Protein AF-A0A317KVG1-F1 (afdb_monomer)

Radius of gyration: 19.1 Å; Cα contacts (8 Å, |Δi|>4): 230; chains: 1; bounding box: 41×32×70 Å

Foldseek 3Di:
DPDVVVVVPCLQCPPVHCPLLVVLLPQLVVLLVVLCVLCVVFDCDPPRLLVCCLVVVVSSVSSLVSNLVSLVSVLSNLVSLLSLLCVQPVVLSVQLSVLSVLLSVLVNVVSVLVVVLSVCCVVPRSVVSRVVVVVVVVDDDPSVVSLVSLQVSQLSSLVSCPVSVVDPPVVSVVSNPSSD

Sequence (180 aa):
MFNERIILQNDIDSFPGRWLGGLSLIIAPILLVISALLRIQYNFFFPDQLATYDTHPTLMLTSYSLFLIGMILLFPAILILVQLISKKKPRLGLWGGLLVIVGLFARAFHSGVDHFAFQIVEIENVEVATNFVGEFYGMFHVVNILNFSILFGWIVLAIGAYLSKVFGWFRSLALGMMFV

Solvent-accessible surface area (backbone atoms only — not comparable to full-atom values): 9117 Å² total; per-residue (Å²): 134,81,64,67,73,65,68,73,74,45,73,57,66,42,89,66,22,59,62,56,14,51,50,18,61,52,49,15,60,50,31,38,51,51,18,49,61,69,42,66,92,51,62,77,49,87,65,49,37,49,59,48,28,75,77,38,45,69,59,45,53,51,22,53,48,33,33,44,53,14,51,59,33,36,51,40,19,44,50,48,50,23,54,62,14,31,77,72,33,46,69,34,12,52,54,10,39,52,25,34,54,51,13,42,53,37,52,48,49,52,49,50,52,52,54,53,42,52,50,37,31,74,76,71,31,49,68,62,27,44,54,54,50,53,55,54,70,73,45,93,52,79,56,64,73,36,51,57,25,37,48,53,7,27,41,40,32,16,53,22,25,37,76,42,60,77,30,54,70,70,62,17,51,57,45,36,51,72,48,116

Secondary structure (DSSP, 8-state):
---HHHHTT-GGGSTT-HHHHHHHHHHHHHHHHHHHHHTTTS--STTHHHHHHHH-HHHHHHHHHHHHHHHHHHHHHHHHHHHHHHTT-HHHHHHHHHHHHHHHHHHHHHHHHHHHHHHHHHHS-HHHHHHHHHHHHHS--HHHHHHHHHHHHHHHHHHHHHHTTSS-HHHHHHHHTTT-

pLDDT: mean 90.07, std 12.35, range [43.44, 97.94]

Mean predicted aligned error: 5.61 Å

Organism: NCBI:txid178340

Structure (mmCIF, N/CA/C/O backbone):
data_AF-A0A317KVG1-F1
#
_entry.id   AF-A0A317KVG1-F1
#
loop_
_atom_site.group_PDB
_atom_site.id
_atom_site.type_symbol
_atom_site.label_atom_id
_atom_site.label_alt_id
_atom_site.label_comp_id
_atom_site.label_asym_id
_atom_site.label_entity_id
_atom_site.label_seq_id
_atom_site.pdbx_PDB_ins_code
_atom_site.Cartn_x
_atom_site.Cartn_y
_atom_site.Cartn_z
_atom_site.occupancy
_atom_site.B_iso_or_equiv
_atom_site.auth_seq_id
_atom_site.auth_comp_id
_atom_site.auth_asym_id
_atom_site.auth_atom_id
_atom_site.pdbx_PDB_model_num
ATOM 1 N N . MET A 1 1 ? -3.264 -2.490 45.812 1.00 43.44 1 MET A N 1
ATOM 2 C CA . MET A 1 1 ? -4.327 -1.981 44.922 1.00 43.44 1 MET A CA 1
ATOM 3 C C . MET A 1 1 ? -3.644 -1.183 43.817 1.00 43.44 1 MET A C 1
ATOM 5 O O . MET A 1 1 ? -3.431 0.013 43.960 1.00 43.44 1 MET A O 1
ATOM 9 N N . PHE A 1 2 ? -3.144 -1.889 42.796 1.00 44.81 2 PHE A N 1
ATOM 10 C CA . PHE A 1 2 ? -2.498 -1.264 41.641 1.00 44.81 2 PHE A CA 1
ATOM 11 C C . PHE A 1 2 ? -3.558 -0.483 40.865 1.00 44.81 2 PHE A C 1
ATOM 13 O O . PHE A 1 2 ? -4.673 -0.956 40.672 1.00 44.81 2 PHE A O 1
ATOM 20 N N . ASN A 1 3 ? -3.225 0.752 40.517 1.00 45.44 3 ASN A N 1
ATOM 21 C CA . ASN A 1 3 ? -4.152 1.746 40.005 1.00 45.44 3 ASN A CA 1
ATOM 22 C C . ASN A 1 3 ? -4.637 1.357 38.594 1.00 45.44 3 ASN A C 1
ATOM 24 O O . ASN A 1 3 ? -3.987 1.686 37.604 1.00 45.44 3 ASN A O 1
ATOM 28 N N . GLU A 1 4 ? -5.777 0.666 38.492 1.00 49.62 4 GLU A N 1
ATOM 29 C CA . GLU A 1 4 ? -6.397 0.237 37.221 1.00 49.62 4 GLU A CA 1
ATOM 30 C C . GLU A 1 4 ? -6.624 1.400 36.236 1.00 49.62 4 GLU A C 1
ATOM 32 O O . GLU A 1 4 ? -6.660 1.199 35.023 1.00 49.62 4 GLU A O 1
ATOM 37 N N . ARG A 1 5 ? -6.684 2.648 36.727 1.00 44.84 5 ARG A N 1
ATOM 38 C CA . ARG A 1 5 ? -6.794 3.848 35.882 1.00 44.84 5 ARG A CA 1
ATOM 39 C C . ARG A 1 5 ? -5.547 4.147 35.043 1.00 44.84 5 ARG A C 1
ATOM 41 O O . ARG A 1 5 ? -5.687 4.772 34.000 1.00 44.84 5 ARG A O 1
ATOM 48 N N . ILE A 1 6 ? -4.355 3.698 35.447 1.00 47.44 6 ILE A N 1
ATOM 49 C CA . ILE A 1 6 ? -3.119 3.904 34.663 1.00 47.44 6 ILE A CA 1
ATOM 50 C C . ILE A 1 6 ? -3.076 2.953 33.455 1.00 47.44 6 ILE A C 1
ATOM 52 O O . ILE A 1 6 ? -2.546 3.307 32.406 1.00 47.44 6 ILE A O 1
ATOM 56 N N . ILE A 1 7 ? -3.693 1.773 33.571 1.00 49.12 7 ILE A N 1
ATOM 57 C CA . ILE A 1 7 ? -3.709 0.754 32.511 1.00 49.12 7 ILE A CA 1
ATOM 58 C C . ILE A 1 7 ? -4.647 1.167 31.363 1.00 49.12 7 ILE A C 1
ATOM 60 O O . ILE A 1 7 ? -4.361 0.892 30.204 1.00 49.12 7 ILE A O 1
ATOM 64 N N . LEU A 1 8 ? -5.724 1.904 31.654 1.00 48.16 8 LEU A N 1
ATOM 65 C CA . LEU A 1 8 ? -6.738 2.282 30.658 1.00 48.16 8 LEU A CA 1
ATOM 66 C C . LEU A 1 8 ? -6.373 3.509 29.799 1.00 48.16 8 LEU A C 1
ATOM 68 O O . LEU A 1 8 ? -7.038 3.767 28.795 1.00 48.16 8 LEU A O 1
ATOM 72 N N . GLN A 1 9 ? -5.338 4.274 30.163 1.00 45.62 9 GLN A N 1
ATOM 73 C CA . GLN A 1 9 ? -4.994 5.530 29.480 1.00 45.62 9 GLN A CA 1
ATOM 74 C C . GLN A 1 9 ? -3.977 5.354 28.325 1.00 45.62 9 GLN A C 1
ATOM 76 O O . GLN A 1 9 ? -3.851 6.255 27.499 1.00 45.62 9 GLN A O 1
ATOM 81 N N . ASN A 1 10 ? -3.295 4.202 28.216 1.00 50.44 10 ASN A N 1
ATOM 82 C CA . ASN A 1 10 ? -2.065 4.053 27.411 1.00 50.44 10 ASN A CA 1
ATOM 83 C C . ASN A 1 10 ? -2.148 3.111 26.192 1.00 50.44 10 ASN A C 1
ATOM 85 O O . ASN A 1 10 ? -1.122 2.817 25.581 1.00 50.44 10 ASN A O 1
ATOM 89 N N . ASP A 1 11 ? -3.329 2.647 25.776 1.00 58.59 11 ASP A N 1
ATOM 90 C CA . ASP A 1 11 ? -3.419 1.640 24.699 1.00 58.59 11 ASP A CA 1
ATOM 91 C C . ASP A 1 11 ? -2.798 2.082 23.357 1.00 58.59 11 ASP A C 1
ATOM 93 O O . ASP A 1 11 ? -2.267 1.247 22.631 1.00 58.59 11 ASP A O 1
ATOM 97 N N . ILE A 1 12 ? -2.834 3.379 23.017 1.00 59.84 12 ILE A N 1
ATOM 98 C CA . ILE A 1 12 ? -2.303 3.911 21.738 1.00 59.84 12 ILE A CA 1
ATOM 99 C C . ILE A 1 12 ? -0.794 4.231 21.833 1.00 59.84 12 ILE A C 1
ATOM 101 O O . ILE A 1 12 ? -0.143 4.487 20.822 1.00 59.84 12 ILE A O 1
ATOM 105 N N . ASP A 1 13 ? -0.206 4.200 23.032 1.00 68.81 13 ASP A N 1
ATOM 106 C CA . ASP A 1 13 ? 1.249 4.335 23.207 1.00 68.81 13 ASP A CA 1
ATOM 107 C C . ASP A 1 13 ? 1.988 3.006 23.026 1.00 68.81 13 ASP A C 1
ATOM 109 O O . ASP A 1 13 ? 3.209 2.989 22.878 1.00 68.81 13 ASP A O 1
ATOM 113 N N . SER A 1 14 ? 1.250 1.894 22.980 1.00 77.69 14 SER A N 1
ATOM 114 C CA . SER A 1 14 ? 1.788 0.591 22.599 1.00 77.69 14 SER A CA 1
ATOM 115 C C . SER A 1 14 ? 2.175 0.561 21.114 1.00 77.69 14 SER A C 1
ATOM 117 O O .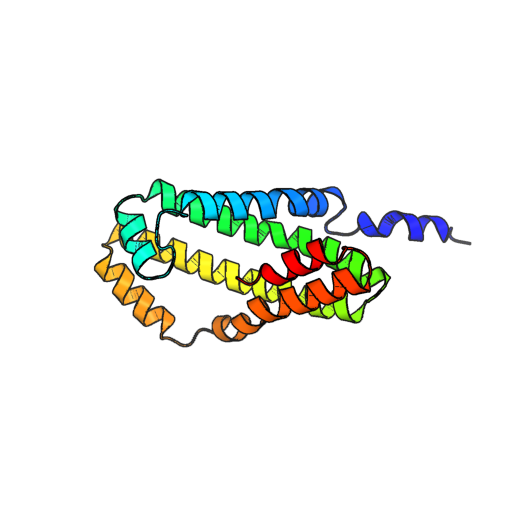 SER A 1 14 ? 1.586 1.268 20.293 1.00 77.69 14 SER A O 1
ATOM 119 N N . PHE A 1 15 ? 3.183 -0.250 20.765 1.00 81.50 15 PHE A N 1
ATOM 120 C CA . PHE A 1 15 ? 3.682 -0.402 19.391 1.00 81.50 15 PHE A CA 1
ATOM 121 C C . PHE A 1 15 ? 2.527 -0.501 18.368 1.00 81.50 15 PHE A C 1
ATOM 123 O O . PHE A 1 15 ? 1.634 -1.324 18.568 1.00 81.50 15 PHE A O 1
ATOM 130 N N . PRO A 1 16 ? 2.524 0.287 17.272 1.00 86.69 16 PRO A N 1
ATOM 131 C CA . PRO A 1 16 ? 3.608 1.150 16.783 1.00 86.69 16 PRO A CA 1
ATOM 132 C C . PRO A 1 16 ? 3.675 2.543 17.439 1.00 86.69 16 PRO A C 1
ATOM 134 O O . PRO A 1 16 ? 4.603 3.294 17.162 1.00 86.69 16 PRO A O 1
ATOM 137 N N . GLY A 1 17 ? 2.731 2.891 18.315 1.00 86.62 17 GLY A N 1
ATOM 138 C CA . GLY A 1 17 ? 2.665 4.178 19.003 1.00 86.62 17 GLY A CA 1
ATOM 139 C C . GLY A 1 17 ? 1.968 5.271 18.187 1.00 86.62 17 GLY A C 1
ATOM 140 O O . GLY A 1 17 ? 2.067 5.321 16.957 1.00 86.62 17 GLY A O 1
ATOM 141 N N . ARG A 1 18 ? 1.285 6.191 18.886 1.00 86.44 18 ARG A N 1
ATOM 142 C CA . ARG A 1 18 ? 0.452 7.267 18.306 1.00 86.44 18 ARG A CA 1
ATOM 143 C C . ARG A 1 18 ? 1.128 8.080 17.195 1.00 86.44 18 ARG A C 1
ATOM 145 O O . ARG A 1 18 ? 0.462 8.476 16.245 1.00 86.44 18 ARG A O 1
ATOM 152 N N . TRP A 1 19 ? 2.434 8.324 17.310 1.00 89.00 19 TRP A N 1
ATOM 153 C CA . TRP A 1 19 ? 3.189 9.137 16.358 1.00 89.00 19 TRP A CA 1
ATOM 154 C C . TRP A 1 19 ? 3.505 8.373 15.083 1.00 89.00 19 TRP A C 1
ATOM 156 O O . TRP A 1 19 ?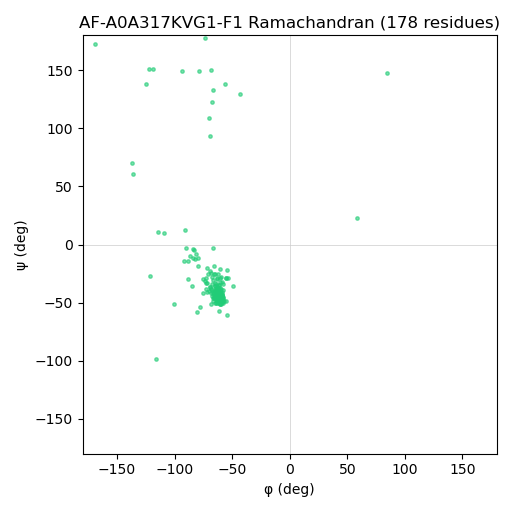 3.149 8.835 14.005 1.00 89.00 19 TRP A O 1
ATOM 166 N N . LEU A 1 20 ? 4.125 7.196 15.194 1.00 90.75 20 LEU A N 1
ATOM 167 C CA . LEU A 1 20 ? 4.534 6.424 14.025 1.00 90.75 20 LEU A CA 1
ATOM 168 C C . LEU A 1 20 ? 3.316 5.998 13.205 1.00 90.75 20 LEU A C 1
ATOM 170 O O . LEU A 1 20 ? 3.271 6.254 12.004 1.00 90.75 20 LEU A O 1
ATOM 174 N N . GLY A 1 21 ? 2.299 5.407 13.838 1.00 90.06 21 GLY A N 1
ATOM 175 C CA . GLY A 1 21 ? 1.102 5.000 13.104 1.00 90.06 21 GLY A CA 1
ATOM 176 C C . GLY A 1 21 ? 0.226 6.184 12.682 1.00 90.06 21 GLY A C 1
ATOM 177 O O . GLY A 1 21 ? -0.343 6.149 11.595 1.00 90.06 21 GLY A O 1
ATOM 178 N N . GLY A 1 22 ? 0.163 7.262 13.476 1.00 88.31 22 GLY A N 1
ATOM 179 C CA . GLY A 1 22 ? -0.592 8.472 13.133 1.00 88.31 22 GLY A CA 1
ATOM 180 C C . GLY A 1 22 ? -0.010 9.221 11.934 1.00 88.31 22 GLY A C 1
ATOM 181 O O . GLY A 1 22 ? -0.743 9.559 11.008 1.00 88.31 22 GLY A O 1
ATOM 182 N N . LEU A 1 23 ? 1.311 9.421 11.904 1.00 94.25 23 LEU A N 1
ATOM 183 C CA . LEU A 1 23 ? 2.003 9.992 10.746 1.00 94.25 23 LEU A CA 1
ATOM 184 C C . LEU A 1 23 ? 1.855 9.089 9.525 1.00 94.25 23 LEU A C 1
ATOM 186 O O . LEU A 1 23 ? 1.573 9.571 8.432 1.00 94.25 23 LEU A O 1
ATOM 190 N N . SER A 1 24 ? 1.971 7.777 9.712 1.00 95.00 24 SER A N 1
ATOM 191 C CA . SER A 1 24 ? 1.840 6.818 8.618 1.00 95.00 24 SER A CA 1
ATOM 192 C C . SER A 1 24 ? 0.436 6.790 8.006 1.00 95.00 24 SER A C 1
ATOM 194 O O . SER A 1 24 ? 0.314 6.687 6.790 1.00 95.00 24 SER A O 1
ATOM 196 N N . LEU A 1 25 ? -0.621 6.973 8.810 1.00 91.56 25 LEU A N 1
ATOM 197 C CA . LEU A 1 25 ? -2.006 7.119 8.330 1.00 91.56 25 LEU A CA 1
ATOM 198 C C . LEU A 1 25 ? -2.203 8.326 7.398 1.00 91.56 25 LEU A C 1
ATOM 200 O O . LEU A 1 25 ? -3.172 8.348 6.643 1.00 91.56 25 LEU A O 1
ATOM 204 N N . ILE A 1 26 ? -1.315 9.321 7.455 1.00 94.00 26 ILE A N 1
ATOM 205 C CA . ILE A 1 26 ? -1.372 10.531 6.628 1.00 94.00 26 ILE A CA 1
ATOM 206 C C . ILE A 1 26 ? -0.395 10.424 5.456 1.00 94.00 26 ILE A C 1
ATOM 208 O O . ILE A 1 26 ? -0.779 10.619 4.306 1.00 94.00 26 ILE A O 1
ATOM 212 N N . ILE A 1 27 ? 0.866 10.099 5.741 1.00 97.06 27 ILE A N 1
ATOM 213 C CA . ILE A 1 27 ? 1.940 10.088 4.748 1.00 97.06 27 ILE A CA 1
ATOM 214 C C . ILE A 1 27 ? 1.715 8.966 3.734 1.00 97.06 27 ILE A C 1
ATOM 216 O O . ILE A 1 27 ? 1.832 9.216 2.538 1.00 97.06 27 ILE A O 1
ATOM 220 N N . ALA A 1 28 ? 1.342 7.758 4.172 1.00 95.69 28 ALA A N 1
ATOM 221 C CA . ALA A 1 28 ? 1.218 6.625 3.260 1.00 95.69 28 ALA A CA 1
ATOM 222 C C . ALA A 1 28 ? 0.179 6.870 2.146 1.00 95.69 28 ALA A C 1
ATOM 224 O O . ALA A 1 28 ? 0.554 6.760 0.979 1.00 95.69 28 ALA A O 1
ATOM 225 N N . PRO A 1 29 ? -1.073 7.292 2.432 1.00 94.31 29 PRO A N 1
ATOM 226 C CA . PRO A 1 29 ? -2.029 7.617 1.373 1.00 94.31 29 PRO A CA 1
ATOM 227 C C . PRO A 1 29 ? -1.564 8.749 0.451 1.00 94.31 29 PRO A C 1
ATOM 229 O O . PRO A 1 29 ? -1.796 8.678 -0.752 1.00 94.31 29 PRO A O 1
ATOM 232 N N . ILE A 1 30 ? -0.884 9.773 0.983 1.00 96.69 30 ILE A N 1
ATOM 233 C CA . ILE A 1 30 ? -0.354 10.880 0.173 1.00 96.69 30 ILE A CA 1
ATOM 234 C C . ILE A 1 30 ? 0.690 10.364 -0.819 1.00 96.69 30 ILE A C 1
ATOM 236 O O . ILE A 1 30 ? 0.604 10.678 -2.003 1.00 96.69 30 ILE A O 1
ATOM 240 N N . LEU A 1 31 ? 1.640 9.540 -0.367 1.00 97.69 31 LEU A N 1
ATOM 241 C CA . LEU A 1 31 ? 2.650 8.954 -1.249 1.00 97.69 31 LEU A CA 1
ATOM 242 C C . LEU A 1 31 ? 2.019 8.069 -2.323 1.00 97.69 31 LEU A C 1
ATOM 244 O O . LEU A 1 31 ? 2.412 8.156 -3.483 1.00 97.69 31 LEU A O 1
ATOM 248 N N . LEU A 1 32 ? 1.008 7.272 -1.967 1.00 95.12 32 LEU A N 1
ATOM 249 C CA . LEU A 1 32 ? 0.288 6.436 -2.929 1.00 95.12 32 LEU A CA 1
ATOM 250 C C . LEU A 1 32 ? -0.434 7.281 -3.986 1.00 95.12 32 LEU A C 1
ATOM 252 O O . LEU A 1 32 ? -0.317 6.988 -5.176 1.00 95.12 32 LEU A O 1
ATOM 256 N N . VAL A 1 33 ? -1.106 8.363 -3.584 1.00 95.69 33 VAL A N 1
ATOM 257 C CA . VAL A 1 33 ? -1.763 9.292 -4.518 1.00 95.69 33 VAL A CA 1
ATOM 258 C C . VAL A 1 33 ? -0.742 9.973 -5.425 1.00 95.69 33 VAL A C 1
ATOM 260 O O . VAL A 1 33 ? -0.920 9.963 -6.639 1.00 95.69 33 VAL A O 1
ATOM 263 N N . ILE A 1 34 ? 0.350 10.513 -4.874 1.00 97.88 34 ILE A N 1
ATOM 264 C CA . ILE A 1 34 ? 1.421 11.131 -5.671 1.00 97.88 34 ILE A CA 1
ATOM 265 C C . ILE A 1 34 ? 1.998 10.112 -6.656 1.00 97.88 34 ILE A C 1
ATOM 267 O O . ILE A 1 34 ? 2.169 10.429 -7.830 1.00 97.88 34 ILE A O 1
ATOM 271 N N . SER A 1 35 ? 2.234 8.874 -6.210 1.00 96.12 35 SER A N 1
ATOM 272 C CA . SER A 1 3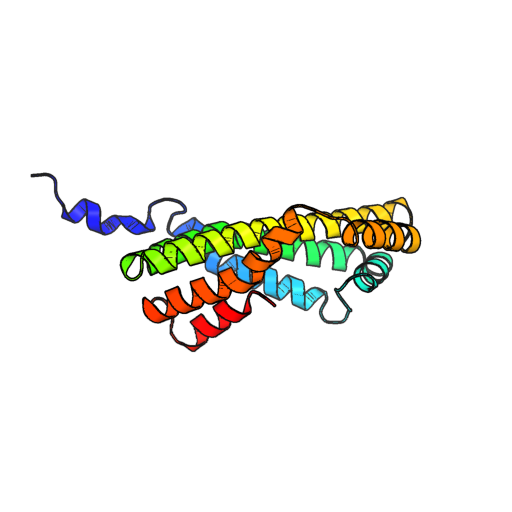5 ? 2.731 7.803 -7.070 1.00 96.12 35 SER A CA 1
ATOM 273 C C . SER A 1 35 ? 1.821 7.592 -8.284 1.00 96.12 35 SER A C 1
ATOM 275 O O . SER A 1 35 ? 2.307 7.594 -9.412 1.00 96.12 35 SER A O 1
ATOM 277 N N . ALA A 1 36 ? 0.505 7.498 -8.071 1.00 94.31 36 ALA A N 1
ATOM 278 C CA . ALA A 1 36 ? -0.475 7.302 -9.132 1.00 94.31 36 ALA A CA 1
ATOM 279 C C . ALA A 1 36 ? -0.557 8.519 -10.065 1.00 94.31 36 ALA A C 1
ATOM 281 O O . ALA A 1 36 ? -0.578 8.354 -11.281 1.00 94.31 36 ALA A O 1
ATOM 282 N N . LEU A 1 37 ? -0.535 9.737 -9.512 1.00 96.44 37 LEU A N 1
ATOM 283 C CA . LEU A 1 37 ? -0.571 10.977 -10.291 1.00 96.44 37 LEU A CA 1
ATOM 284 C C . LEU A 1 37 ? 0.642 11.130 -11.213 1.00 96.44 37 LEU A C 1
ATOM 286 O O . LEU A 1 37 ? 0.478 11.578 -12.343 1.00 96.44 37 LEU A O 1
ATOM 290 N N . LEU A 1 38 ? 1.837 10.722 -10.774 1.00 96.00 38 LEU A N 1
ATOM 291 C CA . LEU A 1 38 ? 3.048 10.794 -11.602 1.00 96.00 38 LEU A CA 1
ATOM 292 C C . LEU A 1 38 ? 2.939 9.965 -12.887 1.00 96.00 38 LEU A C 1
ATOM 294 O O . LEU A 1 38 ? 3.500 10.347 -13.908 1.00 96.00 38 LEU A O 1
ATOM 298 N N . ARG A 1 39 ? 2.212 8.846 -12.845 1.00 93.19 39 ARG A N 1
ATOM 299 C CA . ARG A 1 39 ? 2.080 7.911 -13.972 1.00 93.19 39 ARG A CA 1
ATOM 300 C C . ARG A 1 39 ? 0.693 7.912 -14.614 1.00 93.19 39 ARG A C 1
ATOM 302 O O . ARG A 1 39 ? 0.425 7.068 -15.454 1.00 93.19 39 ARG A O 1
ATOM 309 N N . ILE A 1 40 ? -0.180 8.861 -14.260 1.00 94.44 40 ILE A N 1
ATOM 310 C CA . ILE A 1 40 ? -1.590 8.875 -14.698 1.00 94.44 40 ILE A CA 1
ATOM 311 C C . ILE A 1 40 ? -1.763 8.987 -16.219 1.00 94.44 40 ILE A C 1
ATOM 313 O O . ILE A 1 40 ? -2.786 8.573 -16.754 1.00 94.44 40 ILE A O 1
ATOM 317 N N . GLN A 1 41 ? -0.777 9.561 -16.914 1.00 93.00 41 GLN A N 1
ATOM 318 C CA . GLN A 1 41 ? -0.797 9.727 -18.370 1.00 93.00 41 GLN A CA 1
ATOM 319 C C . GLN A 1 41 ? -0.366 8.461 -19.126 1.00 93.00 41 GLN A C 1
ATOM 321 O O . GLN A 1 41 ? -0.479 8.426 -20.348 1.00 93.00 41 GLN A O 1
ATOM 326 N N . TYR A 1 42 ? 0.122 7.440 -18.418 1.00 92.31 42 TYR A N 1
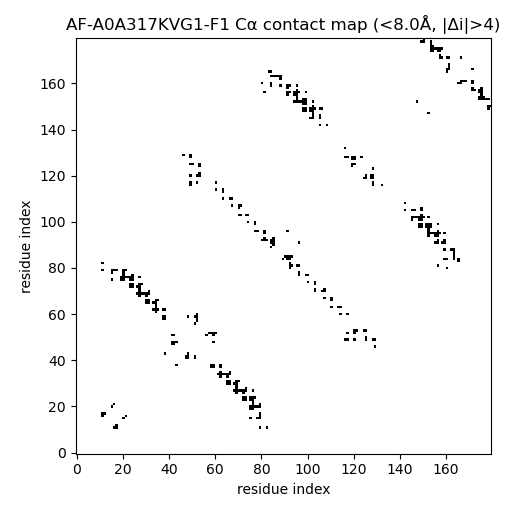ATOM 327 C CA . TYR A 1 42 ? 0.696 6.235 -19.002 1.00 92.31 42 TYR A CA 1
ATOM 328 C C . TYR A 1 42 ? -0.050 4.990 -18.527 1.00 92.31 42 TYR A C 1
ATOM 330 O O . TYR A 1 42 ? -0.555 4.927 -17.402 1.00 92.31 42 TYR A O 1
ATOM 338 N N . ASN A 1 43 ? -0.066 3.959 -19.367 1.00 87.75 43 ASN A N 1
ATOM 339 C CA . ASN A 1 43 ? -0.496 2.638 -18.936 1.00 87.75 43 ASN A CA 1
ATOM 340 C C . ASN A 1 43 ? 0.566 2.068 -17.993 1.00 87.75 43 ASN A C 1
ATOM 342 O O . ASN A 1 43 ? 1.673 1.728 -18.398 1.00 87.75 43 ASN A O 1
ATOM 346 N N . PHE A 1 44 ? 0.225 1.982 -16.711 1.00 81.69 44 PHE A N 1
ATOM 347 C CA . PHE A 1 44 ? 1.124 1.485 -15.671 1.00 81.69 44 PHE A CA 1
ATOM 348 C C . PHE A 1 44 ? 0.998 -0.025 -15.435 1.00 81.69 44 PHE A C 1
ATOM 350 O O . PHE A 1 44 ? 1.490 -0.511 -14.429 1.00 81.69 44 PHE A O 1
ATOM 357 N N . PHE A 1 45 ? 0.318 -0.760 -16.315 1.00 85.25 45 PHE A N 1
ATOM 358 C CA . PHE A 1 45 ? 0.296 -2.218 -16.262 1.00 85.25 45 PHE A CA 1
ATOM 359 C C . PHE A 1 45 ? 1.379 -2.792 -17.170 1.00 85.25 45 PHE A C 1
ATOM 361 O O . PHE A 1 45 ? 1.719 -2.216 -18.204 1.00 85.25 45 PHE A O 1
ATOM 368 N N . PHE A 1 46 ? 1.900 -3.955 -16.796 1.00 87.56 46 PHE A N 1
ATOM 369 C CA . PHE A 1 46 ? 2.704 -4.769 -17.694 1.00 87.56 46 PHE A CA 1
ATOM 370 C C . PHE A 1 46 ? 1.922 -5.091 -18.990 1.00 87.56 46 PHE A C 1
ATOM 372 O O . PHE A 1 46 ? 0.737 -5.431 -18.898 1.00 87.56 46 PHE A O 1
ATOM 379 N N . PRO A 1 47 ? 2.555 -5.033 -20.180 1.00 92.81 47 PRO A N 1
ATOM 380 C CA . PRO A 1 47 ? 3.970 -4.713 -20.423 1.00 92.81 47 PRO A CA 1
ATOM 381 C C . PRO A 1 47 ? 4.269 -3.214 -20.607 1.00 92.81 47 PRO A C 1
ATOM 383 O O . PRO A 1 47 ? 5.426 -2.813 -20.501 1.00 92.81 47 PRO A O 1
ATOM 386 N N . ASP A 1 48 ? 3.252 -2.379 -20.830 1.00 93.19 48 ASP A N 1
ATOM 387 C CA . ASP A 1 48 ? 3.381 -0.955 -21.191 1.00 93.19 48 ASP A CA 1
ATOM 388 C C . ASP A 1 48 ? 4.213 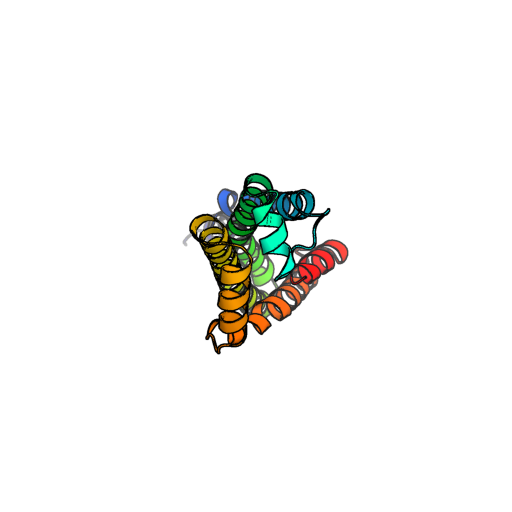-0.130 -20.192 1.00 93.19 48 ASP A C 1
ATOM 390 O O . ASP A 1 48 ? 4.886 0.838 -20.569 1.00 93.19 48 ASP A O 1
ATOM 394 N N . GLN A 1 49 ? 4.229 -0.536 -18.919 1.00 94.69 49 GLN A N 1
ATOM 395 C CA . GLN A 1 49 ? 5.075 0.080 -17.895 1.00 94.69 49 GLN A CA 1
ATOM 396 C C . GLN A 1 49 ? 6.574 0.033 -18.247 1.00 94.69 49 GLN A C 1
ATOM 398 O O . GLN A 1 49 ? 7.304 0.967 -17.923 1.00 94.69 49 GLN A O 1
ATOM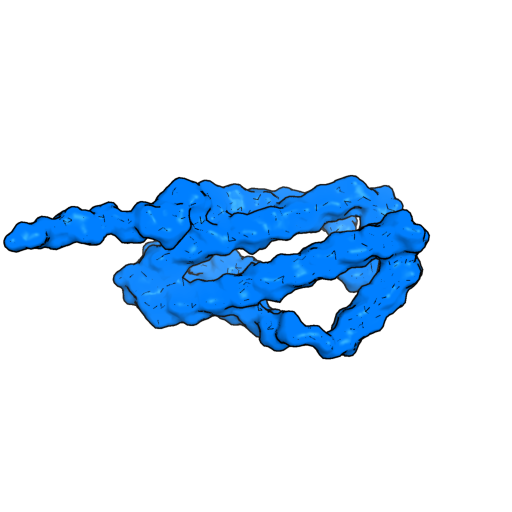 403 N N . LEU A 1 50 ? 7.042 -1.018 -18.930 1.00 96.50 50 LEU A N 1
ATOM 404 C CA . LEU A 1 50 ? 8.453 -1.186 -19.296 1.00 96.50 50 LEU A CA 1
ATOM 405 C C . LEU A 1 50 ? 8.837 -0.267 -20.460 1.00 96.50 50 LEU A C 1
ATOM 407 O O . LEU A 1 50 ? 9.870 0.394 -20.402 1.00 96.50 50 LEU A O 1
ATOM 411 N N . ALA A 1 51 ? 7.965 -0.141 -21.463 1.00 95.69 51 ALA A N 1
ATOM 412 C CA . ALA A 1 51 ? 8.143 0.813 -22.561 1.00 95.69 51 ALA A CA 1
ATOM 413 C C . ALA A 1 51 ? 8.092 2.273 -22.071 1.00 95.69 51 ALA A C 1
ATOM 415 O O . ALA A 1 51 ? 8.820 3.146 -22.547 1.00 95.69 51 ALA A O 1
ATOM 416 N N . THR A 1 52 ? 7.251 2.550 -21.071 1.00 95.94 52 THR A N 1
ATOM 417 C CA . THR A 1 52 ? 7.208 3.873 -20.437 1.00 95.94 52 THR A CA 1
ATOM 418 C C . THR A 1 52 ? 8.486 4.146 -19.644 1.00 95.94 52 THR A C 1
ATOM 420 O O . THR A 1 52 ? 8.991 5.265 -19.670 1.00 95.94 52 THR A O 1
ATOM 423 N N . TYR A 1 53 ? 9.037 3.141 -18.957 1.00 96.81 53 TYR A N 1
ATOM 424 C CA . TYR A 1 53 ? 10.305 3.284 -18.241 1.00 96.81 53 TYR A CA 1
ATOM 425 C C . TYR A 1 53 ? 11.475 3.568 -19.192 1.00 96.81 53 TYR A C 1
ATOM 427 O O . TYR A 1 53 ? 12.271 4.447 -18.894 1.00 96.81 53 TYR A O 1
ATOM 435 N N . ASP A 1 54 ? 11.532 2.920 -20.355 1.00 96.88 54 ASP A N 1
ATOM 436 C CA . ASP A 1 54 ? 12.567 3.163 -21.376 1.00 96.88 54 ASP A CA 1
ATOM 437 C C . ASP A 1 54 ? 12.611 4.624 -21.853 1.00 96.88 54 ASP A C 1
ATOM 439 O O . ASP A 1 54 ? 13.672 5.224 -22.008 1.00 96.88 54 ASP A O 1
ATOM 443 N N . THR A 1 55 ? 11.438 5.243 -22.006 1.00 95.94 55 THR A N 1
ATOM 444 C CA . THR A 1 55 ? 11.324 6.640 -22.454 1.00 95.94 55 THR A CA 1
ATOM 445 C C . THR A 1 55 ? 11.379 7.661 -21.310 1.00 95.94 55 THR A C 1
ATOM 447 O O . THR A 1 55 ? 11.837 8.785 -21.512 1.00 95.94 55 THR A O 1
ATOM 450 N N . HIS A 1 56 ? 10.920 7.297 -20.108 1.00 96.62 56 HIS A N 1
ATOM 451 C CA . HIS A 1 56 ? 10.796 8.185 -18.944 1.00 96.62 56 HIS A CA 1
ATOM 452 C C . HIS A 1 56 ? 11.290 7.515 -17.640 1.00 96.62 56 HIS A C 1
ATOM 454 O O . HIS A 1 56 ? 10.528 7.406 -16.665 1.00 96.62 56 HIS A O 1
ATOM 460 N N . PRO A 1 57 ? 12.570 7.105 -17.557 1.00 96.19 57 PRO A N 1
ATOM 461 C CA . PRO A 1 57 ? 13.058 6.225 -16.492 1.00 96.19 57 PRO A CA 1
ATOM 462 C C . PRO A 1 57 ? 12.972 6.865 -15.107 1.00 96.19 57 PRO A C 1
ATOM 464 O O . PRO A 1 57 ? 12.495 6.247 -14.156 1.00 96.19 57 PRO A O 1
ATOM 467 N N . THR A 1 58 ? 13.347 8.142 -14.976 1.00 97.00 58 THR A N 1
ATOM 468 C CA . THR A 1 58 ? 13.287 8.858 -13.691 1.00 97.00 58 THR A CA 1
ATOM 469 C C . THR A 1 58 ? 11.855 9.005 -13.180 1.00 97.00 58 THR A C 1
ATOM 471 O O . THR A 1 58 ? 11.617 8.859 -11.979 1.00 97.00 58 THR A O 1
ATOM 474 N N . LEU A 1 59 ? 10.894 9.273 -14.071 1.00 97.00 59 LEU A N 1
ATOM 475 C CA . LEU A 1 59 ? 9.484 9.425 -13.705 1.00 97.00 59 LEU A CA 1
ATOM 476 C C . LEU A 1 59 ? 8.924 8.104 -13.175 1.00 97.00 59 LEU A C 1
ATOM 478 O O . LEU A 1 59 ? 8.335 8.071 -12.093 1.00 97.00 59 LEU A O 1
ATOM 482 N N . MET A 1 60 ? 9.144 7.022 -13.923 1.00 96.88 60 MET A N 1
ATOM 483 C CA . MET A 1 60 ? 8.665 5.689 -13.575 1.00 96.88 60 MET A CA 1
ATOM 484 C C . MET A 1 60 ? 9.341 5.164 -12.308 1.00 96.88 60 MET A C 1
ATOM 486 O O . MET A 1 60 ? 8.645 4.746 -11.385 1.00 96.88 60 MET A O 1
ATOM 490 N N . LEU A 1 61 ? 10.665 5.295 -12.184 1.00 96.44 61 LEU A N 1
ATOM 491 C CA . LEU A 1 61 ? 11.386 4.893 -10.976 1.00 96.44 61 LEU A CA 1
ATOM 492 C C . LEU A 1 61 ? 10.882 5.646 -9.740 1.00 96.44 61 LEU A C 1
ATOM 494 O O . LEU A 1 61 ? 10.602 5.031 -8.712 1.00 96.44 61 LEU A O 1
ATOM 498 N N . THR A 1 62 ? 10.706 6.968 -9.847 1.00 97.94 62 THR A N 1
ATOM 499 C CA . THR A 1 62 ? 10.186 7.797 -8.747 1.00 97.94 62 THR A CA 1
ATOM 500 C C . THR A 1 62 ? 8.775 7.361 -8.372 1.00 97.94 62 THR A C 1
ATOM 502 O O . THR A 1 62 ? 8.476 7.141 -7.201 1.00 97.94 62 THR A O 1
ATOM 505 N N . SER A 1 63 ? 7.906 7.195 -9.367 1.00 97.06 63 SER A N 1
ATOM 506 C CA . SER A 1 63 ? 6.523 6.784 -9.170 1.00 97.06 63 SER A CA 1
ATOM 507 C C . SER A 1 63 ? 6.428 5.430 -8.452 1.00 97.06 63 SER A C 1
ATOM 509 O O . SER A 1 63 ? 5.742 5.321 -7.436 1.00 97.06 63 SER A O 1
ATOM 511 N N . TYR A 1 64 ? 7.159 4.412 -8.904 1.00 96.25 64 TYR A N 1
ATOM 512 C CA . TYR A 1 64 ? 7.130 3.081 -8.290 1.00 96.25 64 TYR A CA 1
ATOM 513 C C . TYR A 1 64 ? 7.831 3.046 -6.925 1.00 96.25 64 TYR A C 1
ATOM 515 O O . TYR A 1 64 ? 7.349 2.372 -6.013 1.00 96.25 64 TYR A O 1
ATOM 523 N N . SER A 1 65 ? 8.888 3.839 -6.723 1.00 97.56 65 SER A N 1
ATOM 524 C CA . SER A 1 65 ? 9.540 3.990 -5.413 1.00 97.56 65 SER A CA 1
ATOM 525 C C . SER A 1 65 ? 8.599 4.612 -4.380 1.00 97.56 65 SER A C 1
ATOM 527 O O . SER A 1 65 ? 8.480 4.110 -3.262 1.00 97.56 65 SER A O 1
ATOM 529 N N . LEU A 1 66 ? 7.878 5.680 -4.743 1.00 97.94 66 LEU A N 1
ATOM 530 C CA . LEU A 1 66 ? 6.891 6.304 -3.856 1.00 97.94 66 LEU A CA 1
ATOM 531 C C . LEU A 1 66 ? 5.742 5.349 -3.528 1.00 97.94 66 LEU A C 1
ATOM 533 O O . LEU A 1 66 ? 5.277 5.325 -2.388 1.00 97.94 66 LEU A O 1
ATOM 537 N N . PHE A 1 67 ? 5.313 4.541 -4.503 1.00 96.12 67 PHE A N 1
ATOM 538 C CA . PHE A 1 67 ? 4.327 3.493 -4.269 1.00 96.12 67 PHE A CA 1
ATOM 539 C C . PHE A 1 67 ? 4.834 2.484 -3.229 1.00 96.12 67 PHE A C 1
ATOM 541 O O . PHE A 1 67 ? 4.156 2.262 -2.227 1.00 96.12 67 PHE A O 1
ATOM 548 N N . LEU A 1 68 ? 6.043 1.940 -3.405 1.00 96.81 68 LEU A N 1
ATOM 549 C CA . LEU A 1 68 ? 6.649 0.988 -2.470 1.00 96.81 68 LEU A CA 1
ATOM 550 C C . LEU A 1 68 ? 6.771 1.563 -1.053 1.00 96.81 68 LEU A C 1
ATOM 552 O O . LEU A 1 68 ? 6.352 0.924 -0.088 1.00 96.81 68 LEU A O 1
ATOM 556 N N . ILE A 1 69 ? 7.289 2.788 -0.918 1.00 97.44 69 ILE A N 1
ATOM 557 C CA . ILE A 1 69 ? 7.418 3.467 0.380 1.00 97.44 69 ILE A CA 1
ATOM 558 C C . ILE A 1 69 ? 6.037 3.673 1.013 1.00 97.44 69 ILE A C 1
ATOM 560 O O . ILE A 1 69 ? 5.863 3.417 2.206 1.00 97.44 69 ILE A O 1
ATOM 564 N N . GLY A 1 70 ? 5.039 4.081 0.224 1.00 96.38 70 GLY A N 1
ATOM 565 C CA . GLY A 1 70 ? 3.651 4.189 0.669 1.00 96.38 70 GLY A CA 1
ATOM 566 C C . GLY A 1 70 ? 3.112 2.859 1.199 1.00 96.38 70 GLY A C 1
ATOM 567 O O . GLY A 1 70 ? 2.560 2.816 2.296 1.00 96.38 70 GLY A O 1
ATOM 568 N N . MET A 1 71 ? 3.341 1.756 0.483 1.00 95.06 71 MET A N 1
ATOM 569 C CA . MET A 1 71 ? 2.928 0.416 0.913 1.00 95.06 71 MET A CA 1
ATOM 570 C C . MET A 1 71 ? 3.616 -0.029 2.210 1.00 95.06 71 MET A C 1
ATOM 572 O O . MET A 1 71 ? 2.961 -0.601 3.081 1.00 95.06 71 MET A O 1
ATOM 576 N N . ILE A 1 72 ? 4.904 0.277 2.384 1.00 95.50 72 ILE A N 1
ATOM 577 C CA . ILE A 1 72 ? 5.638 -0.007 3.626 1.00 95.50 72 ILE A CA 1
ATOM 578 C C . ILE A 1 72 ? 5.072 0.820 4.785 1.00 95.50 72 ILE A C 1
ATOM 580 O O . ILE A 1 72 ? 4.824 0.284 5.865 1.00 95.50 72 ILE A O 1
ATOM 584 N N . LEU A 1 73 ? 4.810 2.112 4.573 1.00 95.88 73 LEU A N 1
ATOM 585 C CA . LEU A 1 73 ? 4.245 2.987 5.602 1.00 95.88 73 LEU A CA 1
ATOM 586 C C . LEU A 1 73 ? 2.793 2.637 5.943 1.00 95.88 73 LEU A C 1
ATOM 588 O O . LEU A 1 73 ? 2.355 2.896 7.062 1.00 95.88 73 LEU A O 1
ATOM 592 N N . LEU A 1 74 ? 2.039 1.980 5.059 1.00 95.38 74 LEU A N 1
ATOM 593 C CA . LEU A 1 74 ? 0.731 1.451 5.443 1.00 95.38 74 LEU A CA 1
ATOM 594 C C . LEU A 1 74 ? 0.836 0.443 6.598 1.00 95.38 74 LEU A C 1
ATOM 596 O O . LEU A 1 74 ? -0.091 0.369 7.395 1.00 95.38 74 LEU A O 1
ATOM 600 N N . PHE A 1 75 ? 1.947 -0.278 6.772 1.00 95.31 75 PHE A N 1
ATOM 601 C CA . PHE A 1 75 ? 2.084 -1.259 7.855 1.00 95.31 75 PHE A CA 1
ATOM 602 C C . PHE A 1 75 ? 1.809 -0.670 9.259 1.00 95.31 75 PHE A C 1
ATOM 604 O O . PHE A 1 75 ? 0.835 -1.089 9.896 1.00 95.31 75 PHE A O 1
ATOM 611 N N . PRO A 1 76 ? 2.560 0.335 9.757 1.00 95.19 76 PRO A N 1
ATOM 612 C CA . PRO A 1 76 ? 2.258 0.963 11.047 1.00 95.19 76 PRO A CA 1
ATOM 613 C C . PRO A 1 76 ? 0.895 1.677 11.083 1.00 95.19 76 PRO A C 1
ATOM 615 O O . PRO A 1 76 ? 0.269 1.734 12.144 1.00 95.19 76 PRO A O 1
ATOM 618 N N . ALA A 1 77 ? 0.396 2.188 9.952 1.00 94.25 77 ALA A N 1
ATOM 619 C CA . ALA A 1 77 ? -0.938 2.786 9.873 1.00 94.25 77 ALA A CA 1
ATOM 620 C C . ALA A 1 77 ? -2.046 1.755 10.164 1.00 94.25 77 ALA A C 1
ATOM 622 O O . ALA A 1 77 ? -2.972 2.005 10.944 1.00 94.25 77 ALA A O 1
ATOM 623 N N . ILE A 1 78 ? -1.918 0.564 9.576 1.00 95.56 78 ILE A N 1
ATOM 624 C CA . ILE A 1 78 ? -2.865 -0.538 9.737 1.00 95.56 78 ILE A CA 1
ATOM 625 C C . ILE A 1 78 ? -2.803 -1.114 11.146 1.00 95.56 78 ILE A C 1
ATOM 627 O O . ILE A 1 78 ? -3.855 -1.406 11.707 1.00 95.56 78 ILE A O 1
ATOM 631 N N . LEU A 1 79 ? -1.626 -1.199 11.769 1.00 95.38 79 LEU A N 1
ATOM 632 C CA . LEU A 1 79 ? -1.521 -1.656 13.158 1.00 95.38 79 LEU A CA 1
ATOM 633 C C . LEU A 1 79 ? -2.339 -0.786 14.127 1.00 95.38 79 LEU A C 1
ATOM 635 O O . LEU A 1 79 ? -3.089 -1.330 14.940 1.00 95.38 79 LEU A O 1
ATOM 639 N N . ILE A 1 80 ? -2.275 0.549 14.015 1.00 94.12 80 ILE A N 1
ATOM 640 C CA . ILE A 1 80 ? -3.128 1.430 14.835 1.00 94.12 80 ILE A CA 1
ATOM 641 C C . ILE A 1 80 ? -4.603 1.215 14.514 1.00 94.12 80 ILE A C 1
ATOM 643 O O . ILE A 1 80 ? -5.429 1.114 15.423 1.00 94.12 80 ILE A O 1
ATOM 647 N N . LEU A 1 81 ? -4.959 1.137 13.232 1.00 94.56 81 LEU A N 1
ATOM 648 C CA . LEU A 1 81 ? -6.350 0.945 12.842 1.00 94.56 81 LEU A CA 1
ATOM 649 C C . LEU A 1 81 ? -6.913 -0.372 13.404 1.00 94.56 81 LEU A C 1
ATOM 651 O O . LEU A 1 81 ? -8.023 -0.396 13.934 1.00 94.56 81 LEU A O 1
ATOM 655 N N . VAL A 1 82 ? -6.123 -1.443 13.375 1.00 95.75 82 VAL A N 1
ATOM 656 C CA . VAL A 1 82 ? -6.451 -2.741 13.972 1.00 95.75 82 VAL A CA 1
ATOM 657 C C . VAL A 1 82 ? -6.663 -2.623 15.475 1.00 95.75 82 VAL A C 1
ATOM 659 O O . VAL A 1 82 ? -7.659 -3.152 15.970 1.00 95.75 82 VAL A O 1
ATOM 662 N N . GLN A 1 83 ? -5.801 -1.912 16.207 1.00 93.75 83 GLN A N 1
ATOM 663 C CA . GLN A 1 83 ? -6.002 -1.669 17.640 1.00 93.75 83 GLN A CA 1
ATOM 664 C C . GLN A 1 83 ? -7.329 -0.944 17.900 1.00 93.75 83 GLN A C 1
ATOM 666 O O . GLN A 1 83 ? -8.124 -1.381 18.733 1.00 93.75 83 GLN A O 1
ATOM 671 N N . LEU A 1 84 ? -7.612 0.125 17.149 1.00 93.12 84 LEU A N 1
ATOM 672 C CA . LEU A 1 84 ? -8.840 0.910 17.295 1.00 93.12 84 LEU A CA 1
ATOM 673 C C . LEU A 1 84 ? -10.098 0.084 17.000 1.00 93.12 84 LEU A C 1
ATOM 675 O O . LEU A 1 84 ? -11.075 0.159 17.748 1.00 93.12 84 LEU A O 1
ATOM 679 N N . ILE A 1 85 ? -10.072 -0.736 15.947 1.00 95.69 85 ILE A N 1
ATOM 680 C CA . ILE A 1 85 ? -11.171 -1.647 15.604 1.00 95.69 85 ILE A CA 1
ATOM 681 C C . ILE A 1 85 ? -11.336 -2.706 16.697 1.00 95.69 85 ILE A C 1
ATOM 683 O O . ILE A 1 85 ? -12.459 -2.986 17.133 1.00 95.69 85 ILE A O 1
ATOM 687 N N . SER A 1 86 ? -10.227 -3.278 17.170 1.00 95.06 86 SER A N 1
ATOM 688 C CA . SER A 1 86 ? -10.229 -4.408 18.102 1.00 95.06 86 SER A CA 1
ATOM 689 C C . SER A 1 86 ? -10.820 -4.062 19.464 1.00 95.06 86 SER A C 1
ATOM 691 O O . SER A 1 86 ? -11.414 -4.938 20.088 1.00 95.06 86 SER A O 1
ATOM 693 N N . LYS A 1 87 ? -10.788 -2.783 19.868 1.00 93.88 87 LYS A N 1
ATOM 694 C CA . LYS A 1 87 ? -11.467 -2.288 21.081 1.00 93.88 87 LYS A CA 1
ATOM 695 C C . LYS A 1 87 ? -12.966 -2.595 21.114 1.00 93.88 87 LYS A C 1
ATOM 697 O O . LYS A 1 87 ? -13.533 -2.730 22.192 1.00 93.88 87 LYS A O 1
ATOM 702 N N . LYS A 1 88 ? -13.628 -2.697 19.953 1.00 95.44 88 LYS A N 1
ATOM 703 C CA . LYS A 1 88 ? -15.072 -3.004 19.868 1.00 95.44 88 LYS A CA 1
ATOM 704 C C . LYS A 1 88 ? -15.397 -4.259 19.065 1.00 95.44 88 LYS A C 1
ATOM 706 O O . LYS A 1 88 ? -16.452 -4.856 19.268 1.00 95.44 88 LYS A O 1
ATOM 711 N N . LYS A 1 89 ? -14.545 -4.634 18.110 1.00 96.38 89 LYS A N 1
ATOM 712 C CA . LYS A 1 89 ? -14.748 -5.757 17.184 1.00 96.38 89 LYS A CA 1
ATOM 713 C C . LYS A 1 89 ? -13.442 -6.560 17.035 1.00 96.38 89 LYS A C 1
ATOM 715 O O . LYS A 1 89 ? -12.842 -6.539 15.961 1.00 96.38 89 LYS A O 1
ATOM 720 N N . PRO A 1 90 ? -13.011 -7.303 18.074 1.00 95.25 90 PRO A N 1
ATOM 721 C CA . PRO A 1 90 ? -11.692 -7.949 18.121 1.00 95.25 90 PRO A CA 1
ATOM 722 C C . PRO A 1 90 ? -11.455 -8.937 16.974 1.00 95.25 90 PRO A C 1
ATOM 724 O O . PRO A 1 90 ? -10.394 -8.928 16.363 1.00 95.25 90 PRO A O 1
ATOM 727 N N . ARG A 1 91 ? -12.463 -9.742 16.610 1.00 96.75 91 ARG A N 1
ATOM 728 C CA . ARG A 1 91 ? -12.345 -10.705 15.499 1.00 96.75 91 ARG A CA 1
ATOM 729 C C . ARG A 1 91 ? -12.148 -10.025 14.141 1.00 96.75 91 ARG A C 1
ATOM 731 O O . ARG A 1 91 ? -11.363 -10.510 13.339 1.00 96.75 91 ARG A O 1
ATOM 738 N N . LEU A 1 92 ? -12.845 -8.913 13.888 1.00 95.38 92 LEU A N 1
ATOM 739 C CA . LEU A 1 92 ? -12.706 -8.168 12.630 1.00 95.38 92 LEU A CA 1
ATOM 740 C C . LEU A 1 92 ? -11.375 -7.417 12.569 1.00 95.38 92 LEU A C 1
ATOM 742 O O . LEU A 1 92 ? -10.754 -7.389 11.513 1.00 95.38 92 LEU A O 1
ATOM 746 N N . GLY A 1 93 ? -10.923 -6.858 13.697 1.00 95.44 93 GLY A N 1
ATOM 747 C CA . GLY A 1 93 ? -9.596 -6.255 13.800 1.00 95.44 93 GLY A CA 1
ATOM 748 C C . GLY A 1 93 ? -8.487 -7.273 13.531 1.00 95.44 93 GLY A C 1
ATOM 749 O O . GLY A 1 93 ? -7.622 -7.013 12.704 1.00 95.44 93 GLY A O 1
ATOM 750 N N . LEU A 1 94 ? -8.563 -8.457 14.149 1.00 96.19 94 LEU A N 1
ATOM 751 C CA . LEU A 1 94 ? -7.590 -9.534 13.955 1.00 96.19 94 LEU A CA 1
ATOM 752 C C . LEU A 1 94 ? -7.535 -10.017 12.499 1.00 96.19 94 LEU A C 1
ATOM 754 O O . LEU A 1 94 ? -6.474 -9.975 11.885 1.00 96.19 94 LEU A O 1
ATOM 758 N N . TRP A 1 95 ? -8.664 -10.469 11.941 1.00 96.62 95 TRP A N 1
ATOM 759 C CA . TRP A 1 95 ? -8.676 -11.062 10.599 1.00 96.62 95 TRP A CA 1
ATOM 760 C C . TRP A 1 95 ? -8.464 -10.025 9.498 1.00 96.62 95 TRP A C 1
ATOM 762 O O . TRP A 1 95 ? -7.698 -10.279 8.575 1.00 96.62 95 TRP A O 1
ATOM 772 N N . GLY A 1 96 ? -9.083 -8.845 9.609 1.00 95.69 96 GLY A N 1
ATOM 773 C CA . GLY A 1 96 ? -8.856 -7.754 8.661 1.00 95.69 96 GLY A CA 1
ATOM 774 C C . GLY A 1 96 ? -7.408 -7.272 8.696 1.00 95.69 96 GLY A C 1
ATOM 775 O O . GLY A 1 96 ? -6.785 -7.126 7.651 1.00 95.69 96 GLY A O 1
ATOM 776 N N . GLY A 1 97 ? -6.845 -7.098 9.895 1.00 96.25 97 GLY A N 1
ATOM 777 C CA . GLY A 1 97 ? -5.449 -6.712 10.080 1.00 96.25 97 GLY A CA 1
ATOM 778 C C . GLY A 1 97 ? -4.469 -7.724 9.506 1.00 96.25 97 GLY A C 1
ATOM 779 O O . GLY A 1 97 ? -3.598 -7.352 8.725 1.00 96.25 97 GLY A O 1
ATOM 780 N N . LEU A 1 98 ? -4.638 -9.003 9.850 1.00 96.88 98 LEU A N 1
ATOM 781 C CA . LEU A 1 98 ? -3.787 -10.084 9.356 1.00 96.88 98 LEU A CA 1
ATOM 782 C C . LEU A 1 98 ? -3.811 -10.160 7.826 1.00 96.88 98 LEU A C 1
ATOM 784 O O . LEU A 1 98 ? -2.753 -10.175 7.203 1.00 96.88 98 LEU A O 1
ATOM 788 N N . LEU A 1 99 ? -5.004 -10.165 7.224 1.00 96.31 99 LEU A N 1
ATOM 789 C CA . LEU A 1 99 ? -5.152 -10.235 5.772 1.00 96.31 99 LEU A CA 1
ATOM 790 C C . LEU A 1 99 ? -4.531 -9.019 5.078 1.00 96.31 99 LEU A C 1
ATOM 792 O O . LEU A 1 99 ? -3.799 -9.192 4.109 1.00 96.31 99 LEU A O 1
ATOM 796 N N . VAL A 1 100 ? -4.759 -7.800 5.583 1.00 96.69 100 VAL A N 1
ATOM 797 C CA . VAL A 1 100 ? -4.131 -6.606 4.998 1.00 96.69 100 VAL A CA 1
ATOM 798 C C . VAL A 1 100 ? -2.615 -6.678 5.114 1.00 96.69 100 VAL A C 1
ATOM 800 O O . VAL A 1 100 ? -1.943 -6.463 4.117 1.00 96.69 100 VAL A O 1
ATOM 803 N N . ILE A 1 101 ? -2.059 -7.029 6.275 1.00 96.06 101 ILE A N 1
ATOM 804 C CA . ILE A 1 101 ? -0.602 -7.118 6.462 1.00 96.06 101 ILE A CA 1
ATOM 805 C C . ILE A 1 101 ? 0.018 -8.152 5.510 1.00 96.06 101 ILE A C 1
ATOM 807 O O . ILE A 1 101 ? 1.023 -7.861 4.864 1.00 96.06 101 ILE A O 1
ATOM 811 N N . VAL A 1 102 ? -0.600 -9.326 5.358 1.00 95.62 102 VAL A N 1
ATOM 812 C CA . VAL A 1 102 ? -0.168 -10.335 4.374 1.00 95.62 102 VAL A CA 1
ATOM 813 C C . VAL A 1 102 ? -0.259 -9.787 2.944 1.00 95.62 102 VAL A C 1
ATOM 815 O O . VAL A 1 102 ? 0.671 -9.957 2.156 1.00 95.62 102 VAL A O 1
ATOM 818 N N . GLY A 1 103 ? -1.340 -9.076 2.614 1.00 94.94 103 GLY A N 1
ATOM 819 C CA . GLY A 1 103 ? -1.505 -8.403 1.326 1.00 94.94 103 GLY A CA 1
ATOM 820 C C . GLY A 1 103 ? -0.464 -7.305 1.070 1.00 94.94 103 GLY A C 1
ATOM 821 O O . GLY A 1 103 ? 0.002 -7.164 -0.059 1.00 94.94 103 GLY A O 1
ATOM 822 N N . LEU A 1 104 ? -0.044 -6.562 2.101 1.00 94.94 104 LEU A N 1
ATOM 823 C CA . LEU A 1 104 ? 1.020 -5.559 2.001 1.00 94.94 104 LEU A CA 1
ATOM 824 C C . LEU A 1 104 ? 2.361 -6.211 1.647 1.00 94.94 104 LEU A C 1
ATOM 826 O O . LEU A 1 104 ? 3.058 -5.694 0.779 1.00 94.94 104 LEU A O 1
ATOM 830 N N . PHE A 1 105 ? 2.697 -7.365 2.239 1.00 93.19 105 PHE A N 1
ATOM 831 C CA . PHE A 1 105 ? 3.897 -8.116 1.850 1.00 93.19 105 PHE A CA 1
ATOM 832 C C . PHE A 1 105 ? 3.839 -8.581 0.394 1.00 93.19 105 PHE A C 1
ATOM 834 O O . PHE A 1 105 ? 4.822 -8.437 -0.330 1.00 93.19 105 PHE A O 1
ATOM 841 N N . ALA A 1 106 ? 2.686 -9.080 -0.061 1.00 93.38 106 ALA A N 1
ATOM 842 C CA . ALA A 1 106 ? 2.504 -9.470 -1.457 1.00 93.38 106 ALA A CA 1
ATOM 843 C C . ALA A 1 106 ? 2.657 -8.273 -2.415 1.00 93.38 106 ALA A C 1
ATOM 845 O O . ALA A 1 106 ? 3.360 -8.364 -3.416 1.00 93.38 106 ALA A O 1
ATOM 846 N N . ARG A 1 107 ? 2.067 -7.117 -2.083 1.00 92.94 107 ARG A N 1
ATOM 847 C CA . ARG A 1 107 ? 2.213 -5.878 -2.868 1.00 92.94 107 ARG A CA 1
ATOM 848 C C . ARG A 1 107 ? 3.650 -5.343 -2.865 1.00 92.94 107 ARG A C 1
ATOM 850 O O . ARG A 1 107 ? 4.106 -4.868 -3.899 1.00 92.94 107 ARG A O 1
ATOM 857 N N . ALA A 1 108 ? 4.363 -5.433 -1.742 1.00 93.31 108 ALA A N 1
ATOM 858 C CA . ALA A 1 108 ? 5.773 -5.053 -1.661 1.00 93.31 108 ALA A CA 1
ATOM 859 C C . ALA A 1 108 ? 6.654 -5.970 -2.523 1.00 93.31 108 ALA A C 1
ATOM 861 O O . ALA A 1 108 ? 7.544 -5.481 -3.212 1.00 93.31 108 ALA A O 1
ATOM 862 N N . PHE A 1 109 ? 6.368 -7.276 -2.539 1.00 92.56 109 PHE A N 1
ATOM 863 C CA . PHE A 1 109 ? 7.027 -8.223 -3.437 1.00 92.56 109 PHE A CA 1
ATOM 864 C C . PHE A 1 109 ? 6.796 -7.861 -4.909 1.00 92.56 109 PHE A C 1
ATOM 866 O O . PHE A 1 109 ? 7.768 -7.721 -5.643 1.00 92.56 109 PHE A O 1
ATOM 873 N N . HIS A 1 110 ? 5.542 -7.641 -5.325 1.00 91.38 110 HIS A N 1
ATOM 874 C CA . HIS A 1 110 ? 5.220 -7.258 -6.709 1.00 91.38 110 HIS A CA 1
ATOM 875 C C . HIS A 1 110 ? 5.915 -5.960 -7.118 1.00 91.38 110 HIS A C 1
ATOM 877 O O . HIS A 1 110 ? 6.537 -5.903 -8.170 1.00 91.38 110 HIS A O 1
ATOM 883 N N . SER A 1 111 ? 5.924 -4.959 -6.235 1.00 93.31 111 SER A N 1
ATOM 884 C CA . SER A 1 111 ? 6.660 -3.720 -6.488 1.00 93.31 111 SER A CA 1
ATOM 885 C C . SER A 1 111 ? 8.175 -3.945 -6.587 1.00 93.31 111 SER A C 1
ATOM 887 O O . SER A 1 111 ? 8.837 -3.280 -7.379 1.00 93.31 111 SER A O 1
ATOM 889 N N . GLY A 1 112 ? 8.739 -4.892 -5.832 1.00 93.50 112 GLY A N 1
ATOM 890 C CA . GLY A 1 112 ? 10.133 -5.313 -5.990 1.00 93.50 112 GLY A CA 1
ATOM 891 C C . GLY A 1 112 ? 10.407 -5.953 -7.354 1.00 93.50 112 GLY A C 1
ATOM 892 O O . GLY A 1 112 ? 11.425 -5.646 -7.970 1.00 93.50 112 GLY A O 1
ATOM 893 N N . VAL A 1 113 ? 9.483 -6.781 -7.854 1.00 92.81 113 VAL A N 1
ATOM 894 C CA . VAL A 1 113 ? 9.553 -7.352 -9.210 1.00 92.81 113 VAL A CA 1
ATOM 895 C C . VAL A 1 113 ? 9.508 -6.249 -10.270 1.00 92.81 113 VAL A C 1
ATOM 897 O O . VAL A 1 113 ? 10.310 -6.292 -11.196 1.00 92.81 113 VAL A O 1
ATOM 900 N N . ASP A 1 114 ? 8.661 -5.227 -10.109 1.00 93.69 114 ASP A N 1
ATOM 901 C CA . ASP A 1 114 ? 8.611 -4.084 -11.035 1.00 93.69 114 ASP A CA 1
ATOM 902 C C . ASP A 1 114 ? 9.942 -3.317 -11.079 1.00 93.69 114 ASP A C 1
ATOM 904 O O . ASP A 1 114 ? 10.455 -3.017 -12.156 1.00 93.69 114 ASP A O 1
ATOM 908 N N . HIS A 1 115 ? 10.551 -3.041 -9.918 1.00 95.19 115 HIS A N 1
ATOM 909 C CA . HIS A 1 115 ? 11.864 -2.387 -9.870 1.00 95.19 115 HIS A CA 1
ATOM 910 C C . HIS A 1 115 ? 12.948 -3.252 -10.511 1.00 95.19 115 HIS A C 1
ATOM 912 O O . HIS A 1 115 ? 13.795 -2.734 -11.233 1.00 95.19 115 HIS A O 1
ATOM 918 N N . PHE A 1 116 ? 12.923 -4.565 -10.276 1.00 95.06 116 PHE A N 1
ATOM 919 C CA . PHE A 1 116 ? 13.857 -5.481 -10.920 1.00 95.06 116 PHE A CA 1
ATOM 920 C C . PHE A 1 116 ? 13.667 -5.504 -12.443 1.00 95.06 116 PHE A C 1
ATOM 922 O O . PHE A 1 116 ? 14.647 -5.447 -13.178 1.00 95.06 116 PHE A O 1
ATOM 929 N N . ALA A 1 117 ? 12.424 -5.494 -12.926 1.00 95.50 117 ALA A N 1
ATOM 930 C CA . ALA A 1 117 ? 12.123 -5.412 -14.350 1.00 95.50 117 ALA A CA 1
ATOM 931 C C . ALA A 1 117 ? 12.675 -4.128 -14.987 1.00 95.50 117 ALA A C 1
ATOM 933 O O . ALA A 1 117 ? 13.259 -4.187 -16.066 1.00 95.50 117 ALA A O 1
ATOM 934 N N . PHE A 1 118 ? 12.566 -2.986 -14.302 1.00 96.56 118 PHE A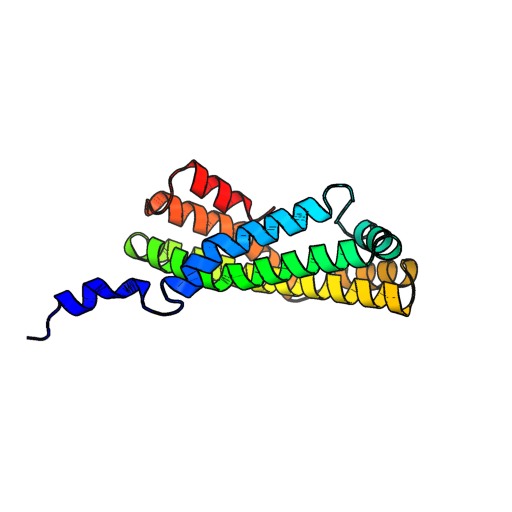 N 1
ATOM 935 C CA . PHE A 1 118 ? 13.185 -1.734 -14.746 1.00 96.56 118 PHE A CA 1
ATOM 936 C C . PHE A 1 118 ? 14.710 -1.835 -14.848 1.00 96.56 118 PHE A C 1
ATOM 938 O O . PHE A 1 118 ? 15.285 -1.343 -15.813 1.00 96.56 118 PHE A O 1
ATOM 945 N N . GLN A 1 119 ? 15.369 -2.529 -13.917 1.00 96.50 119 GLN A N 1
ATOM 946 C CA . GLN A 1 119 ? 16.814 -2.772 -14.006 1.00 96.50 119 GLN A CA 1
ATOM 947 C C . GLN A 1 119 ? 17.190 -3.650 -15.208 1.00 96.50 119 GLN A C 1
ATOM 949 O O . GLN A 1 119 ? 18.235 -3.432 -15.813 1.00 96.50 119 GLN A O 1
ATOM 954 N N . ILE A 1 120 ? 16.338 -4.603 -15.606 1.00 97.00 120 ILE A N 1
ATOM 955 C CA . ILE A 1 120 ? 16.558 -5.372 -16.843 1.00 97.00 120 ILE A CA 1
ATOM 956 C C . ILE A 1 120 ? 16.434 -4.464 -18.070 1.00 97.00 120 ILE A C 1
ATOM 958 O O . ILE A 1 120 ? 17.253 -4.577 -18.975 1.00 97.00 120 ILE A O 1
ATOM 962 N N . VAL A 1 121 ? 15.458 -3.546 -18.105 1.00 97.31 121 VAL A N 1
ATOM 963 C CA . VAL A 1 121 ? 15.351 -2.565 -19.202 1.00 97.31 121 VAL A CA 1
ATOM 964 C C . VAL A 1 121 ? 16.619 -1.713 -19.297 1.00 97.31 121 VAL A C 1
ATOM 966 O O . VAL A 1 121 ? 17.110 -1.489 -20.396 1.00 97.31 121 VAL A O 1
ATOM 969 N N . GLU A 1 122 ? 17.159 -1.274 -18.156 1.00 95.75 122 GLU A N 1
ATOM 970 C CA . GLU A 1 122 ? 18.355 -0.425 -18.084 1.00 95.75 122 GLU A CA 1
ATOM 971 C C . GLU A 1 122 ? 19.645 -1.147 -18.518 1.00 95.75 122 GLU A C 1
ATOM 973 O O . GLU A 1 122 ? 20.500 -0.538 -19.158 1.00 95.75 122 GLU A O 1
ATOM 978 N N . ILE A 1 123 ? 19.799 -2.431 -18.174 1.00 97.06 123 ILE A N 1
ATOM 979 C CA . ILE A 1 123 ? 21.000 -3.224 -18.495 1.00 97.06 123 ILE A CA 1
ATOM 980 C C . ILE A 1 123 ? 20.929 -3.822 -19.908 1.00 97.06 123 ILE A C 1
ATOM 982 O O . ILE A 1 123 ? 21.956 -3.930 -20.577 1.00 97.06 123 ILE A O 1
ATOM 986 N N . GLU A 1 124 ? 19.734 -4.216 -20.348 1.00 96.31 124 GLU A N 1
ATOM 987 C CA . GLU A 1 124 ? 19.488 -4.885 -21.626 1.00 96.31 124 GLU A CA 1
ATOM 988 C C . GLU A 1 124 ? 18.613 -4.004 -22.531 1.00 96.31 124 GLU A C 1
ATOM 990 O O . GLU A 1 124 ? 19.117 -3.126 -23.230 1.00 96.31 124 GLU A O 1
ATOM 995 N N . ASN A 1 125 ? 17.301 -4.266 -22.568 1.00 95.81 125 ASN A N 1
ATOM 996 C CA . ASN A 1 125 ? 16.299 -3.503 -23.310 1.00 95.81 125 ASN A CA 1
ATOM 997 C C . ASN A 1 125 ? 14.871 -3.934 -22.913 1.00 95.81 125 ASN A C 1
ATOM 999 O O . ASN A 1 125 ? 14.658 -4.930 -22.213 1.00 95.81 125 ASN A O 1
ATOM 1003 N N . VAL A 1 126 ? 13.875 -3.195 -23.411 1.00 96.94 126 VAL A N 1
ATOM 1004 C CA . VAL A 1 126 ? 12.442 -3.440 -23.161 1.00 96.94 126 VAL A CA 1
ATOM 1005 C C . VAL A 1 126 ? 11.976 -4.817 -23.625 1.00 96.94 126 VAL A C 1
ATOM 1007 O O . VAL A 1 126 ? 11.161 -5.435 -22.942 1.00 96.94 126 VAL A O 1
ATOM 1010 N N . GLU A 1 127 ? 12.463 -5.310 -24.765 1.00 97.19 127 GLU A N 1
ATOM 1011 C CA . GLU A 1 127 ? 12.032 -6.594 -25.328 1.00 97.19 127 GLU A CA 1
ATOM 1012 C C . GLU A 1 127 ? 12.466 -7.756 -24.427 1.00 97.19 127 GLU A C 1
ATOM 1014 O O . GLU A 1 127 ? 11.641 -8.583 -24.033 1.00 97.19 127 GLU A O 1
ATOM 1019 N N . VAL A 1 128 ? 13.739 -7.768 -24.019 1.00 96.19 128 VAL A N 1
ATOM 1020 C CA . VAL A 1 128 ? 14.293 -8.762 -23.091 1.00 96.19 128 VAL A CA 1
ATOM 1021 C C . VAL A 1 128 ? 13.560 -8.715 -21.751 1.00 96.19 128 VAL A C 1
ATOM 1023 O O . VAL A 1 128 ? 13.126 -9.756 -21.256 1.00 96.19 128 VAL A O 1
ATOM 1026 N N . ALA A 1 129 ? 13.353 -7.519 -21.191 1.00 96.25 129 ALA A N 1
ATOM 1027 C CA . ALA A 1 129 ? 12.617 -7.354 -19.939 1.00 96.25 129 ALA A CA 1
ATOM 1028 C C . ALA A 1 129 ? 11.168 -7.858 -20.047 1.00 96.25 129 ALA A C 1
ATOM 1030 O O . ALA A 1 129 ? 10.684 -8.548 -19.151 1.00 96.25 129 ALA A O 1
ATOM 1031 N N . THR A 1 130 ? 10.485 -7.558 -21.154 1.00 95.75 130 THR A N 1
ATOM 1032 C CA . THR A 1 130 ? 9.096 -7.973 -21.388 1.00 95.75 130 THR A CA 1
ATOM 1033 C C . THR A 1 130 ? 8.976 -9.488 -21.481 1.00 95.75 130 THR A C 1
ATOM 1035 O O . THR A 1 130 ? 8.120 -10.071 -20.818 1.00 95.75 130 THR A O 1
ATOM 1038 N N . ASN A 1 131 ? 9.855 -10.135 -22.248 1.00 94.81 131 ASN A N 1
ATOM 1039 C CA . ASN A 1 131 ? 9.851 -11.589 -22.389 1.00 94.81 131 ASN A CA 1
ATOM 1040 C C . ASN A 1 131 ? 10.147 -12.274 -21.048 1.00 94.81 131 ASN A C 1
ATOM 1042 O O . ASN A 1 131 ? 9.385 -13.138 -20.617 1.00 94.81 131 ASN A O 1
ATOM 1046 N N . PHE A 1 132 ? 11.190 -11.827 -20.342 1.00 93.25 132 PHE A N 1
ATOM 1047 C CA . PHE A 1 132 ? 11.579 -12.399 -19.053 1.00 93.25 132 PHE A CA 1
ATOM 1048 C C . PHE A 1 132 ? 10.475 -12.266 -17.995 1.00 93.25 132 PHE A C 1
ATOM 1050 O O . PHE A 1 132 ? 10.120 -13.237 -17.325 1.00 93.25 132 PHE A O 1
ATOM 1057 N N . VAL A 1 133 ? 9.903 -11.068 -17.840 1.00 92.25 133 VAL A N 1
ATOM 1058 C CA . VAL A 1 133 ? 8.840 -10.817 -16.855 1.00 92.25 133 VAL A CA 1
ATOM 1059 C C . VAL A 1 133 ? 7.546 -11.531 -17.245 1.00 92.25 133 VAL A C 1
ATOM 1061 O O . VAL A 1 133 ? 6.862 -12.063 -16.373 1.00 92.25 133 VAL A O 1
ATOM 1064 N N . GLY A 1 134 ? 7.229 -11.598 -18.541 1.00 91.44 134 GLY A N 1
ATOM 1065 C CA . GLY A 1 134 ? 6.079 -12.344 -19.049 1.00 91.44 134 GLY A CA 1
ATOM 1066 C C . GLY A 1 134 ? 6.158 -13.833 -18.708 1.00 91.44 134 GLY A C 1
ATOM 1067 O O . GLY A 1 134 ? 5.194 -14.397 -18.188 1.00 91.44 134 GLY A O 1
ATOM 1068 N N . GLU A 1 135 ? 7.322 -14.456 -18.915 1.00 91.31 135 GLU A N 1
ATOM 1069 C CA . GLU A 1 135 ? 7.576 -15.832 -18.479 1.00 91.31 135 GLU A CA 1
ATOM 1070 C C . GLU A 1 135 ? 7.480 -15.962 -16.954 1.00 91.31 135 GLU A C 1
ATOM 1072 O O . GLU A 1 135 ? 6.818 -16.872 -16.450 1.00 91.31 135 GLU A O 1
ATOM 1077 N N . PHE A 1 136 ? 8.073 -15.027 -16.205 1.00 88.69 136 PHE A N 1
ATOM 1078 C CA . PHE A 1 136 ? 8.041 -15.020 -14.742 1.00 88.69 136 PHE A CA 1
ATOM 1079 C C . PHE A 1 136 ? 6.625 -14.946 -14.161 1.00 88.69 136 PHE A C 1
ATOM 1081 O O . PHE A 1 136 ? 6.303 -15.708 -13.250 1.00 88.69 136 PHE A O 1
ATOM 1088 N N . TYR A 1 137 ? 5.754 -14.091 -14.698 1.00 83.88 137 TYR A N 1
ATOM 1089 C CA . TYR A 1 137 ? 4.354 -14.009 -14.270 1.00 83.88 137 TYR A CA 1
ATOM 1090 C C . TYR A 1 137 ? 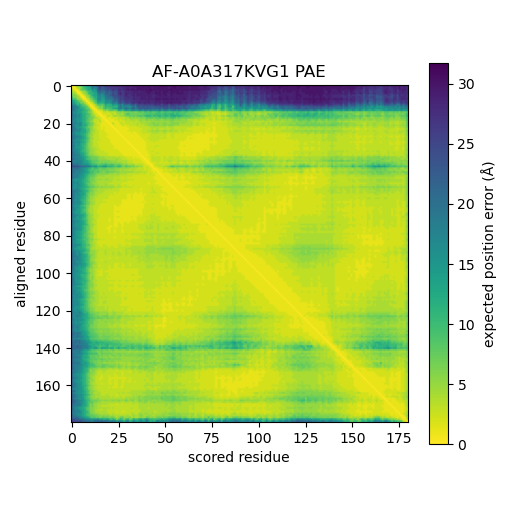3.541 -15.258 -14.626 1.00 83.88 137 TYR A C 1
ATOM 1092 O O . TYR A 1 137 ? 2.585 -15.586 -13.921 1.00 83.88 137 TYR A O 1
ATOM 1100 N N . GLY A 1 138 ? 3.914 -15.969 -15.693 1.00 83.56 138 GLY A N 1
ATOM 1101 C CA . GLY A 1 138 ? 3.325 -17.263 -16.037 1.00 83.56 138 GLY A CA 1
ATOM 1102 C C . GLY A 1 138 ? 3.748 -18.396 -15.097 1.00 83.56 138 GLY A C 1
ATOM 1103 O O . GLY A 1 138 ? 3.062 -19.417 -15.011 1.00 83.56 138 GLY A O 1
ATOM 1104 N N . MET A 1 139 ? 4.858 -18.234 -14.372 1.00 87.69 139 MET A N 1
ATOM 1105 C CA . MET A 1 139 ? 5.350 -19.231 -13.428 1.00 87.69 139 MET A CA 1
ATOM 1106 C C . MET A 1 139 ? 4.581 -19.204 -12.104 1.00 87.69 139 MET A C 1
ATOM 1108 O O . MET A 1 139 ? 4.112 -18.175 -11.615 1.00 87.69 139 MET A O 1
ATOM 1112 N N . PHE A 1 140 ? 4.484 -20.369 -11.463 1.00 81.88 140 PHE A N 1
ATOM 1113 C CA . PHE A 1 140 ? 3.964 -20.430 -10.104 1.00 81.88 140 PHE A CA 1
ATOM 1114 C C . PHE A 1 140 ? 4.942 -19.755 -9.136 1.00 81.88 140 PHE A C 1
ATOM 1116 O O . PHE A 1 140 ? 6.080 -20.192 -8.973 1.00 81.88 140 PHE A O 1
ATOM 1123 N N . HIS A 1 141 ? 4.460 -18.748 -8.415 1.00 81.81 141 HIS A N 1
ATOM 1124 C CA . HIS A 1 141 ? 5.144 -18.179 -7.263 1.00 81.81 141 HIS A CA 1
ATOM 1125 C C . HIS A 1 141 ? 4.222 -18.202 -6.043 1.00 81.81 141 HIS A C 1
ATOM 1127 O O . HIS A 1 141 ? 3.039 -17.877 -6.135 1.00 81.81 141 HIS A O 1
ATOM 1133 N N . VAL A 1 142 ? 4.767 -18.551 -4.869 1.00 86.12 142 VAL A N 1
ATOM 1134 C CA . VAL A 1 142 ? 4.009 -18.670 -3.603 1.00 86.12 142 VAL A CA 1
ATOM 1135 C C . VAL A 1 142 ? 3.206 -17.404 -3.273 1.00 86.12 142 VAL A C 1
ATOM 1137 O O . VAL A 1 142 ? 2.125 -17.473 -2.693 1.00 86.12 142 VAL A O 1
ATOM 1140 N N . VAL A 1 143 ? 3.694 -16.245 -3.721 1.00 87.12 143 VAL A N 1
ATOM 1141 C CA . VAL A 1 143 ? 3.044 -14.944 -3.536 1.00 87.12 143 VAL A CA 1
ATOM 1142 C C . VAL A 1 143 ? 1.708 -14.842 -4.286 1.00 87.12 143 VAL A C 1
ATOM 1144 O O . VAL A 1 143 ? 0.821 -14.141 -3.812 1.00 87.12 143 VAL A O 1
ATOM 1147 N N . ASN A 1 144 ? 1.487 -15.594 -5.375 1.00 84.75 144 ASN A N 1
ATOM 1148 C CA . ASN A 1 144 ? 0.186 -15.610 -6.064 1.00 84.75 144 ASN A CA 1
ATOM 1149 C C . ASN A 1 144 ? -0.943 -16.103 -5.166 1.00 84.75 144 ASN A C 1
ATOM 1151 O O . ASN A 1 144 ? -2.055 -15.581 -5.228 1.00 84.75 144 ASN A O 1
ATOM 1155 N N . ILE A 1 145 ? -0.646 -17.053 -4.278 1.00 86.62 145 ILE A N 1
ATOM 1156 C CA . ILE A 1 145 ? -1.612 -17.521 -3.284 1.00 86.62 145 ILE A CA 1
ATOM 1157 C C . ILE A 1 145 ? -1.982 -16.371 -2.345 1.00 86.62 145 ILE A C 1
ATOM 1159 O O . ILE A 1 145 ? -3.106 -16.306 -1.880 1.00 86.62 145 ILE A O 1
ATOM 1163 N N . LEU A 1 146 ? -1.089 -15.416 -2.092 1.00 88.69 146 LEU A N 1
ATOM 1164 C CA . LEU A 1 146 ? -1.357 -14.291 -1.196 1.00 88.69 146 LEU A CA 1
ATOM 1165 C C . LEU A 1 146 ? -2.192 -13.183 -1.854 1.00 88.69 146 LEU A C 1
ATOM 1167 O O . LEU A 1 146 ? -2.717 -12.329 -1.138 1.00 88.69 146 LEU A O 1
ATOM 1171 N N . ASN A 1 147 ? -2.388 -13.206 -3.178 1.00 85.94 147 ASN A N 1
ATOM 1172 C CA . ASN A 1 147 ? -3.141 -12.169 -3.890 1.00 85.94 147 ASN A CA 1
ATOM 1173 C C . ASN A 1 147 ? -4.600 -12.066 -3.415 1.00 85.94 147 ASN A C 1
ATOM 1175 O O . ASN A 1 147 ? -5.156 -10.969 -3.411 1.00 85.94 147 ASN A O 1
ATOM 1179 N N . PHE A 1 148 ? -5.215 -13.152 -2.924 1.00 88.00 148 PHE A N 1
ATOM 1180 C CA . PHE A 1 148 ? -6.553 -13.044 -2.325 1.00 88.00 148 PHE A CA 1
ATOM 1181 C C . PHE A 1 148 ? -6.542 -12.111 -1.100 1.00 88.00 148 PHE A C 1
ATOM 1183 O O . PHE A 1 148 ? -7.496 -11.366 -0.885 1.00 88.00 148 PHE A O 1
ATOM 1190 N N . SER A 1 149 ? -5.456 -12.097 -0.318 1.00 89.69 149 SER A N 1
ATOM 1191 C CA . SER A 1 149 ? -5.330 -11.246 0.872 1.00 89.69 149 SER A CA 1
ATOM 1192 C C . SER A 1 149 ? -5.279 -9.761 0.508 1.00 89.69 149 SER A C 1
ATOM 1194 O O . SER A 1 149 ? -5.791 -8.938 1.266 1.00 89.69 149 SER A O 1
ATOM 1196 N N . ILE A 1 150 ? -4.744 -9.427 -0.675 1.00 85.12 150 ILE A N 1
ATOM 1197 C CA . ILE A 1 150 ? -4.750 -8.061 -1.218 1.00 85.12 150 ILE A CA 1
ATOM 1198 C C . ILE A 1 150 ? -6.188 -7.569 -1.388 1.00 85.12 150 ILE A C 1
ATOM 1200 O O . ILE A 1 150 ? -6.477 -6.438 -1.032 1.00 85.12 150 ILE A O 1
ATOM 1204 N N . LEU A 1 151 ? -7.097 -8.403 -1.897 1.00 86.06 151 LEU A N 1
ATOM 1205 C CA . LEU A 1 151 ? -8.490 -8.014 -2.132 1.00 86.06 151 LEU A CA 1
ATOM 1206 C C . LEU A 1 151 ? -9.323 -8.073 -0.847 1.00 86.06 151 LEU A C 1
ATOM 1208 O O . LEU A 1 151 ? -9.906 -7.083 -0.401 1.00 86.06 151 LEU A O 1
ATOM 1212 N N . PHE A 1 152 ? -9.370 -9.250 -0.225 1.00 92.25 152 PHE A N 1
ATOM 1213 C CA . PHE A 1 152 ? -10.282 -9.518 0.883 1.00 92.25 152 PHE A CA 1
ATOM 1214 C C . PHE A 1 152 ? -9.874 -8.810 2.174 1.00 92.25 152 PHE A C 1
ATOM 1216 O O . PHE A 1 152 ? -10.747 -8.456 2.968 1.00 92.25 152 PHE A O 1
ATOM 1223 N N . GLY A 1 153 ? -8.577 -8.561 2.384 1.00 93.75 153 GLY A N 1
ATOM 1224 C CA . GLY A 1 153 ? -8.096 -7.888 3.586 1.00 93.75 153 GLY A CA 1
ATOM 1225 C C . GLY A 1 153 ? -8.716 -6.509 3.767 1.00 93.75 153 GLY A C 1
ATOM 1226 O O . GLY A 1 153 ? -9.284 -6.227 4.825 1.00 93.75 153 GLY A O 1
ATOM 1227 N N . TRP A 1 154 ? -8.687 -5.678 2.722 1.00 95.00 154 TRP A N 1
ATOM 1228 C CA . TRP A 1 154 ? -9.244 -4.324 2.770 1.00 95.00 154 TRP A CA 1
ATOM 1229 C C . TRP A 1 154 ? -10.751 -4.322 3.022 1.00 95.00 154 TRP A C 1
ATOM 1231 O O . TRP A 1 154 ? -11.235 -3.517 3.816 1.00 95.00 154 TRP A O 1
ATOM 1241 N N . ILE A 1 155 ? -11.487 -5.266 2.428 1.00 95.50 155 ILE A N 1
ATOM 1242 C CA . ILE A 1 155 ? -12.936 -5.407 2.627 1.00 95.50 155 ILE A CA 1
ATOM 1243 C C . ILE A 1 155 ? -13.249 -5.761 4.086 1.00 95.50 155 ILE A C 1
ATOM 1245 O O . ILE A 1 155 ? -14.072 -5.102 4.726 1.00 95.50 155 ILE A O 1
ATOM 1249 N N . VAL A 1 156 ? -12.579 -6.772 4.647 1.00 96.62 156 VAL A N 1
ATOM 1250 C CA . VAL A 1 156 ? -12.802 -7.195 6.040 1.00 96.62 156 VAL A CA 1
ATOM 1251 C C . VAL A 1 156 ? -12.421 -6.076 7.012 1.00 96.62 156 VAL A C 1
ATOM 1253 O O . VAL A 1 156 ? -13.167 -5.799 7.958 1.00 96.62 156 VAL A O 1
ATOM 1256 N N . LEU A 1 157 ? -11.301 -5.390 6.763 1.00 96.50 157 LEU A N 1
ATOM 1257 C CA . LEU A 1 157 ? -10.858 -4.268 7.584 1.00 96.50 157 LEU A CA 1
ATOM 1258 C C . LEU A 1 157 ? -11.836 -3.083 7.507 1.00 96.50 157 LEU A C 1
ATO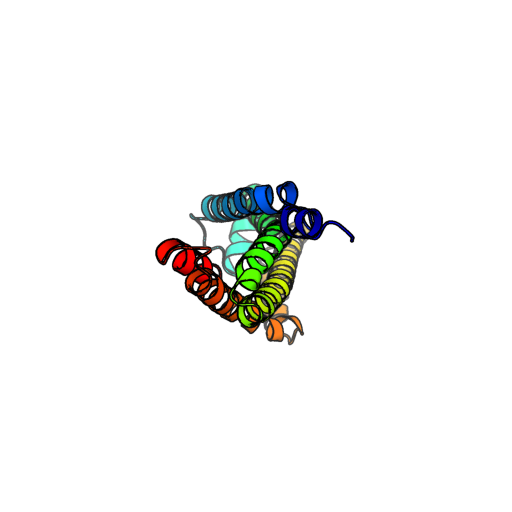M 1260 O O . LEU A 1 157 ? -12.152 -2.493 8.539 1.00 96.50 157 LEU A O 1
ATOM 1264 N N . ALA A 1 158 ? -12.385 -2.782 6.326 1.00 96.81 158 ALA A N 1
ATOM 1265 C CA . ALA A 1 158 ? -13.410 -1.757 6.121 1.00 96.81 158 ALA A CA 1
ATOM 1266 C C . ALA A 1 158 ? -14.713 -2.055 6.870 1.00 96.81 158 ALA A C 1
ATOM 1268 O O . ALA A 1 158 ? -15.252 -1.178 7.551 1.00 96.81 158 ALA A O 1
ATOM 1269 N N . ILE A 1 159 ? -15.188 -3.302 6.817 1.00 96.94 159 ILE A N 1
ATOM 1270 C CA . ILE A 1 159 ? -16.346 -3.749 7.601 1.00 96.94 159 ILE A CA 1
ATOM 1271 C C . ILE A 1 159 ? -16.051 -3.583 9.099 1.00 96.94 159 ILE A C 1
ATOM 1273 O O . ILE A 1 159 ? -16.879 -3.055 9.846 1.00 96.94 159 ILE A O 1
ATOM 1277 N N . GLY A 1 160 ? -14.849 -3.967 9.541 1.00 97.00 160 GLY A N 1
ATOM 1278 C CA . GLY A 1 160 ? -14.371 -3.749 10.906 1.00 97.00 160 GLY A CA 1
ATOM 1279 C C . GLY A 1 160 ? -14.391 -2.277 11.319 1.00 97.00 160 GLY A C 1
ATOM 1280 O O . GLY A 1 160 ? -14.937 -1.947 12.376 1.00 97.00 160 GLY A O 1
ATOM 1281 N N . ALA A 1 161 ? -13.858 -1.386 10.483 1.00 96.88 161 ALA A N 1
ATOM 1282 C CA . ALA A 1 161 ? -13.796 0.057 10.719 1.00 96.88 161 ALA A CA 1
ATOM 1283 C C . ALA A 1 161 ? -15.190 0.695 10.828 1.00 96.88 161 ALA A C 1
ATOM 1285 O O . ALA A 1 161 ? -15.434 1.498 11.735 1.00 96.88 161 ALA A O 1
ATOM 1286 N N . TYR A 1 162 ? -16.124 0.280 9.968 1.00 97.56 162 TYR A N 1
ATOM 1287 C CA . TYR A 1 162 ? -17.509 0.744 9.992 1.00 97.56 162 TYR A CA 1
ATOM 1288 C C . TYR A 1 162 ? -18.266 0.249 11.234 1.00 97.56 162 TYR A C 1
ATOM 1290 O O . TYR A 1 162 ? -18.870 1.035 11.970 1.00 97.56 162 TYR A O 1
ATOM 1298 N N . LEU A 1 163 ? -18.215 -1.060 11.513 1.00 96.56 163 LEU A N 1
ATOM 1299 C CA . LEU A 1 163 ? -18.967 -1.678 12.612 1.00 96.56 163 LEU A CA 1
ATOM 1300 C C . LEU A 1 163 ? -18.418 -1.313 13.998 1.00 96.56 163 LEU A C 1
ATOM 1302 O O . LEU A 1 163 ? -19.167 -1.325 14.976 1.00 96.56 163 LEU A O 1
ATOM 1306 N N . SER A 1 164 ? -17.131 -0.974 14.101 1.00 96.25 164 SER A N 1
ATOM 1307 C CA . SER A 1 164 ? -16.513 -0.433 15.322 1.00 96.25 164 SER A CA 1
ATOM 1308 C C . SER A 1 164 ? -16.720 1.082 15.490 1.00 96.25 164 SER A C 1
ATOM 1310 O O . SER A 1 164 ? -16.376 1.644 16.534 1.00 96.25 164 SER A O 1
ATOM 1312 N N . LYS A 1 165 ? -17.330 1.759 14.506 1.00 95.75 165 LYS A N 1
ATOM 1313 C CA . LYS A 1 165 ? -17.509 3.221 14.482 1.00 95.75 165 LYS A CA 1
ATOM 1314 C C . LYS A 1 165 ? -16.186 3.995 14.546 1.00 95.75 165 LYS A C 1
ATOM 1316 O O . LYS A 1 165 ? -16.186 5.145 14.972 1.00 95.75 165 LYS A O 1
ATOM 1321 N N . VAL A 1 166 ? -15.072 3.375 14.147 1.00 94.50 166 VAL A N 1
ATOM 1322 C CA . VAL A 1 166 ? -13.800 4.088 13.951 1.00 94.50 166 VAL A CA 1
ATOM 1323 C C . VAL A 1 166 ? -13.941 5.023 12.754 1.00 94.50 166 VAL A C 1
ATOM 1325 O O . VAL A 1 166 ? -13.554 6.186 12.826 1.00 94.50 166 VAL A O 1
ATOM 1328 N N . PHE A 1 167 ? -14.583 4.540 11.688 1.00 94.00 167 PHE A N 1
ATOM 1329 C CA . PHE A 1 167 ? -14.899 5.312 10.494 1.00 94.00 167 PHE A CA 1
ATOM 1330 C C . PHE A 1 167 ? -16.408 5.394 10.242 1.00 94.00 167 PHE A C 1
ATOM 1332 O O . PHE A 1 167 ? -17.183 4.503 10.592 1.00 94.00 167 PHE A O 1
ATOM 1339 N N . GLY A 1 168 ? -16.823 6.491 9.599 1.00 94.25 168 GLY A N 1
ATOM 1340 C CA . GLY A 1 168 ? -18.136 6.599 8.964 1.00 94.25 168 GLY A CA 1
ATOM 1341 C C . GLY A 1 168 ? -18.200 5.785 7.668 1.00 94.25 168 GLY A C 1
ATOM 1342 O O . GLY A 1 168 ? -17.201 5.206 7.233 1.00 94.25 168 GLY A O 1
ATOM 1343 N N . TRP A 1 169 ? -19.367 5.762 7.025 1.00 94.06 169 TRP A N 1
ATOM 1344 C CA . TRP A 1 169 ? -19.585 4.941 5.830 1.00 94.06 169 TRP A CA 1
ATOM 1345 C C . TRP A 1 169 ? -18.646 5.320 4.671 1.00 94.06 169 TRP A C 1
ATOM 1347 O O . TRP A 1 169 ? -17.985 4.439 4.134 1.00 94.06 169 TRP A O 1
ATOM 1357 N N . PHE A 1 170 ? -18.491 6.617 4.368 1.00 94.62 170 PHE A N 1
ATOM 1358 C CA . PHE A 1 170 ? -17.626 7.099 3.282 1.00 94.62 170 PHE A CA 1
ATOM 1359 C C . PHE A 1 170 ? -16.166 6.664 3.456 1.00 94.62 170 PHE A C 1
ATOM 1361 O O . PHE A 1 170 ? -15.560 6.121 2.541 1.00 94.62 170 PHE A O 1
ATOM 1368 N N . ARG A 1 171 ? -15.602 6.869 4.653 1.00 93.19 171 ARG A N 1
ATOM 1369 C CA . ARG A 1 171 ? -14.206 6.512 4.957 1.00 93.19 171 ARG A CA 1
ATOM 1370 C C . ARG A 1 171 ? -13.988 5.000 4.958 1.00 93.19 171 ARG A C 1
ATOM 1372 O O . ARG A 1 171 ? -12.928 4.538 4.559 1.00 93.19 171 ARG A O 1
ATOM 1379 N N . SER A 1 172 ? -14.995 4.236 5.380 1.00 94.62 172 SER A N 1
ATOM 1380 C CA . SER A 1 172 ? -14.937 2.772 5.338 1.00 94.62 172 SER A CA 1
ATOM 1381 C C . SER A 1 172 ? -14.992 2.261 3.900 1.00 94.62 172 SER A C 1
ATOM 1383 O O . SER A 1 172 ? -14.251 1.353 3.552 1.00 94.62 172 SER A O 1
ATOM 1385 N N . LEU A 1 173 ? -15.816 2.874 3.049 1.00 93.62 173 LEU A N 1
ATOM 1386 C CA . LEU A 1 173 ? -15.892 2.538 1.630 1.00 93.62 173 LEU A CA 1
ATOM 1387 C C . LEU A 1 173 ? -14.587 2.882 0.901 1.00 93.62 173 LEU A C 1
ATOM 1389 O O . LEU A 1 173 ? -14.073 2.042 0.172 1.00 93.62 173 LEU A O 1
ATOM 1393 N N . ALA A 1 174 ? -14.004 4.053 1.175 1.00 91.94 174 ALA A N 1
ATOM 1394 C CA . ALA A 1 174 ? -12.689 4.425 0.654 1.00 91.94 174 ALA A CA 1
ATOM 1395 C C . ALA A 1 174 ? -11.596 3.426 1.075 1.00 91.94 174 ALA A C 1
ATOM 1397 O O . ALA A 1 174 ? -10.818 2.980 0.238 1.00 91.94 174 ALA A O 1
ATOM 1398 N N . LEU A 1 175 ? -11.577 3.011 2.349 1.00 92.81 175 LEU A N 1
ATOM 1399 C CA . LEU A 1 175 ? -10.660 1.973 2.835 1.00 92.81 175 LEU A CA 1
ATOM 1400 C C . LEU A 1 175 ? -10.877 0.640 2.106 1.00 92.81 175 LEU A C 1
ATOM 1402 O O . LEU A 1 175 ? -9.920 -0.022 1.719 1.00 92.81 175 LEU A O 1
ATOM 1406 N N . GLY A 1 176 ? -12.138 0.263 1.897 1.00 91.38 176 GLY A N 1
ATOM 1407 C CA . GLY A 1 176 ? -12.508 -0.953 1.185 1.00 91.38 176 GLY A CA 1
ATOM 1408 C C . GLY A 1 176 ? -12.122 -0.940 -0.291 1.00 91.38 176 GLY A C 1
ATOM 1409 O O . GLY A 1 176 ? -12.042 -2.012 -0.862 1.00 91.38 176 GLY A O 1
ATOM 1410 N N . MET A 1 177 ? -11.858 0.221 -0.898 1.00 89.62 177 MET A N 1
ATOM 1411 C CA . MET A 1 177 ? -11.426 0.355 -2.296 1.00 89.62 177 MET A CA 1
ATOM 1412 C C . MET A 1 177 ? -9.904 0.331 -2.478 1.00 89.62 177 MET A C 1
ATOM 1414 O O . MET A 1 177 ? -9.440 0.319 -3.611 1.00 89.62 177 MET A O 1
ATOM 1418 N N . MET A 1 178 ? -9.112 0.264 -1.401 1.00 84.31 178 MET A N 1
ATOM 1419 C CA . MET A 1 178 ? -7.642 0.221 -1.493 1.00 84.31 178 MET A CA 1
ATOM 1420 C C . MET A 1 178 ? -7.080 -1.057 -2.141 1.00 84.31 178 MET A C 1
ATOM 1422 O O . MET A 1 178 ? -5.867 -1.188 -2.289 1.00 84.31 178 MET A O 1
ATOM 1426 N N . PHE A 1 179 ? -7.933 -2.019 -2.505 1.00 70.69 179 PHE A N 1
ATOM 1427 C CA . PHE A 1 179 ? -7.507 -3.209 -3.235 1.00 70.69 179 PHE A CA 1
ATOM 1428 C C . PHE A 1 179 ? -7.312 -2.985 -4.737 1.00 70.69 179 PHE A C 1
ATOM 1430 O O . PHE A 1 179 ? -6.667 -3.833 -5.360 1.00 70.69 179 PHE A O 1
ATOM 1437 N N . VAL A 1 180 ? -7.893 -1.911 -5.290 1.00 53.59 180 VAL A N 1
ATOM 1438 C CA . VAL A 1 180 ? -7.755 -1.495 -6.695 1.00 53.59 180 VAL A CA 1
ATOM 1439 C C . VAL A 1 180 ? -6.337 -0.967 -6.883 1.00 53.59 180 VAL A C 1
ATOM 1441 O O . VAL A 1 180 ? -5.537 -1.654 -7.556 1.00 53.59 180 VAL A O 1
#